Protein AF-A0A8R1HY34-F1 (afdb_monomer)

Mean predicted aligned error: 12.84 Å

Foldseek 3Di:
DDDDDDPVVVCPPPLNVLVVLLCVLVVVCVVCVVVVNPLVNLVVPVVSVVVNVVSVVSNVSVVCNVCVVDPVSVLVVVLCVVCVVVVVVLVVVLVVLLLVLLVVLLVVQVPPPPAQSVDSVSSSVVLNCQLCVVCPVPHDRPDPVSVVSSVVSNVVSVVSVVVSVVVSVVSSCVSVVVVVVVVVVVVVVVVVVVVVVD

Radius of gyration: 26.17 Å; Cα contacts (8 Å, |Δi|>4): 131; chains: 1; bounding box: 62×46×67 Å

pLDDT: mean 78.33, std 13.38, range [35.41, 96.25]

InterPro domains:
  IPR003968 Potassium channel, voltage dependent, Kv [PR01491] (62-70)
  IPR003968 Potassium channel, voltage dependent, Kv [PR01491] (86-100)
  IPR003968 Potassium channel, voltage dependent, Kv [PR01491] (157-168)
  IPR005821 Ion transport domain [PF00520] (7-175)
  IPR028325 Voltage-gated potassium channel [PTHR11537] (4-176)

Solvent-accessible surface area (backbone atoms only — not comparable to full-atom values): 11014 Å² total; per-residue (Å²): 139,85,88,79,80,57,77,64,62,56,54,69,32,72,78,41,45,51,50,53,57,36,48,45,51,58,56,53,53,51,49,36,53,73,72,69,47,49,75,74,74,43,48,81,43,73,66,47,46,52,52,54,52,51,43,58,57,45,51,60,52,41,59,61,58,53,42,75,76,34,70,63,48,49,51,50,54,50,52,46,60,74,40,41,68,59,55,49,52,49,50,53,53,51,52,52,48,23,56,52,51,10,46,56,40,27,74,65,42,56,84,48,85,92,49,79,42,80,40,53,75,56,21,33,57,42,30,48,34,39,32,68,68,66,57,88,71,86,62,74,69,83,49,72,70,28,44,54,52,48,53,50,40,39,56,51,18,53,58,62,53,49,57,55,54,53,52,51,50,53,51,48,50,52,55,52,49,51,52,51,54,53,48,50,54,52,50,51,54,48,50,53,54,58,59,74,76,108

Nearest PDB structures (foldseek):
  7w3y-assembly1_A  TM=8.711E-01  e=2.504E-11  Homo sapiens
  7w6s-assembly1_F  TM=8.734E-01  e=1.024E-10  Homo sapiens
  3lnm-assembly2_B  TM=8.364E-01  e=8.803E-11  Rattus norvegicus
  5wie-assembly1_B  TM=8.337E-01  e=1.024E-10  Rattus norvegicus
  5wie-assembly2_H  TM=8.714E-01  e=1.968E-10  Rattus norvegicus

Organism: Caenorhabditis japonica (NCBI:txid281687)

Sequence (198 aa):
MFLTLSRFQFLVGIMNIVDMIAIIPFYLELGLALFGIDVASLSDIKGALLVVRVLRVLRVVRILKLGRYSSGMRTFALTLKSSARQLGMMGMVLSTGVVFFSTLLYFVEKDEKDTPFTSIPAAFWWAIVTMTTVGYGDYVPVTVPGKLIASGAIISGVLVLALPITIIVDNFMKVSGKFETVWIFKNEALAEYVFCIK

Secondary structure (DSSP, 8-state):
----S-HHHHHTSHHHHHHHHHHHHHHHHHHHHHTT--TTGGGGSHHHHHHHHHHHHHGGGGGGGGGGT-HHHHHHHHHHHHTHHHHHHHHHHHHHHHHHHHHHHHHHHTTSTT-S--SHHHHHHHHHHHHTT---SSS---SHHHHHHHHHHHHHHHHHHHHHHHHHHHHHHHHHHHHHHHHHHHHHHHHHHHHHT-

Structure (mmCIF, N/CA/C/O backbone):
data_AF-A0A8R1HY34-F1
#
_entry.id   AF-A0A8R1HY34-F1
#
loop_
_atom_site.group_PDB
_atom_site.id
_atom_site.type_symbol
_atom_site.label_atom_id
_atom_site.label_alt_id
_atom_site.label_comp_id
_atom_site.label_asym_id
_atom_site.label_entity_id
_atom_site.label_seq_id
_atom_site.pdbx_PDB_ins_code
_atom_site.Cartn_x
_atom_site.Cartn_y
_atom_site.Cartn_z
_atom_site.occupancy
_atom_site.B_iso_or_equiv
_atom_site.auth_seq_id
_atom_site.auth_comp_id
_atom_site.auth_asym_id
_atom_site.auth_atom_id
_atom_site.pdbx_PDB_model_num
ATOM 1 N N . MET A 1 1 ? -22.911 -5.648 35.126 1.00 35.41 1 MET A N 1
ATOM 2 C CA . MET A 1 1 ? -23.757 -6.701 34.529 1.00 35.41 1 MET A CA 1
ATOM 3 C C . MET A 1 1 ? -22.852 -7.686 33.799 1.00 35.41 1 MET A C 1
ATOM 5 O O . MET A 1 1 ? -22.555 -7.519 32.625 1.00 35.41 1 MET A O 1
ATOM 9 N N . PHE A 1 2 ? -22.295 -8.622 34.569 1.00 46.28 2 PHE A N 1
ATOM 10 C CA . PHE A 1 2 ? -21.601 -9.809 34.070 1.00 46.28 2 PHE A CA 1
ATOM 11 C C . PHE A 1 2 ? -22.639 -10.790 33.507 1.00 46.28 2 PHE A C 1
ATOM 13 O O . PHE A 1 2 ? -23.773 -10.758 33.973 1.00 46.28 2 PHE A O 1
ATOM 20 N N . LEU A 1 3 ? -22.203 -11.667 32.592 1.00 61.59 3 LEU A N 1
ATOM 21 C CA . LEU A 1 3 ? -22.893 -12.812 31.960 1.00 61.59 3 LEU A CA 1
ATOM 22 C C . LEU A 1 3 ? -23.180 -12.602 30.466 1.00 61.59 3 LEU A C 1
ATOM 24 O O . LEU A 1 3 ? -24.268 -12.200 30.072 1.00 61.59 3 LEU A O 1
ATOM 28 N N . THR A 1 4 ? -22.215 -12.961 29.614 1.00 47.75 4 THR A N 1
ATOM 29 C CA . THR A 1 4 ? -22.514 -13.354 28.228 1.00 47.75 4 THR A CA 1
ATOM 30 C C . THR A 1 4 ? -21.896 -14.723 27.923 1.00 47.75 4 THR A C 1
ATOM 32 O O . THR A 1 4 ? -20.685 -14.911 27.929 1.00 47.75 4 THR A O 1
ATOM 35 N N . LEU A 1 5 ? -22.804 -15.695 27.810 1.00 50.41 5 LEU A N 1
ATOM 36 C CA . LEU A 1 5 ? -22.857 -16.857 26.914 1.00 50.41 5 LEU A CA 1
ATOM 37 C C . LEU A 1 5 ? -21.527 -17.397 26.333 1.00 50.41 5 LEU A C 1
ATOM 39 O O . LEU A 1 5 ? -20.910 -16.805 25.459 1.00 50.41 5 LEU A O 1
ATOM 43 N N . SER A 1 6 ? -21.193 -18.621 26.762 1.00 59.31 6 SER A N 1
ATOM 44 C CA . SER A 1 6 ? -20.160 -19.545 26.256 1.00 59.31 6 SER A CA 1
ATOM 45 C C . SER A 1 6 ? -18.689 -19.076 26.326 1.00 59.31 6 SER A C 1
ATOM 47 O O . SER A 1 6 ? -18.242 -18.140 25.667 1.00 59.31 6 SER A O 1
ATOM 49 N N . ARG A 1 7 ? -17.872 -19.801 27.108 1.00 56.88 7 ARG A N 1
ATOM 50 C CA . ARG A 1 7 ? -16.443 -19.489 27.335 1.00 56.88 7 ARG A CA 1
ATOM 51 C C . ARG A 1 7 ? -15.602 -19.463 26.049 1.00 56.88 7 ARG A C 1
ATOM 53 O O . ARG A 1 7 ? -14.604 -18.756 25.995 1.00 56.88 7 ARG A O 1
ATOM 60 N N . PHE A 1 8 ? -16.030 -20.176 25.007 1.00 59.38 8 PHE A N 1
ATOM 61 C CA . PHE A 1 8 ? -15.370 -20.188 23.701 1.00 59.38 8 PHE A CA 1
ATOM 62 C C . PHE A 1 8 ? -15.621 -18.916 22.877 1.00 59.38 8 PHE A C 1
ATOM 64 O O . PHE A 1 8 ? -14.680 -18.405 22.275 1.00 59.38 8 PHE A O 1
ATOM 71 N N . GLN A 1 9 ? -16.831 -18.343 22.889 1.00 59.47 9 GLN A N 1
ATOM 72 C CA . GLN A 1 9 ? -17.094 -17.076 22.182 1.00 59.47 9 GLN A CA 1
ATOM 73 C C . GLN A 1 9 ? -16.331 -15.900 22.799 1.00 59.47 9 GLN A C 1
ATOM 75 O O . GLN A 1 9 ? -15.902 -14.998 22.082 1.00 59.47 9 GLN A O 1
ATOM 80 N N . PHE A 1 10 ? -16.097 -15.939 24.112 1.00 61.38 10 PHE A N 1
ATOM 81 C CA . PHE A 1 10 ? -15.256 -14.960 24.796 1.00 61.38 10 PHE A CA 1
ATOM 82 C C . PHE A 1 10 ? -13.778 -15.062 24.376 1.00 61.38 10 PHE A C 1
ATOM 84 O O . PHE A 1 10 ? -13.137 -14.041 24.128 1.00 61.38 10 PHE A O 1
ATOM 91 N N . LEU A 1 11 ? -13.250 -16.285 24.224 1.00 56.00 11 LEU A N 1
ATOM 92 C CA . LEU A 1 11 ? -11.863 -16.513 23.797 1.00 56.00 11 LEU A CA 1
ATOM 93 C C . LEU A 1 11 ? -11.596 -16.062 22.353 1.00 56.00 11 LEU A C 1
ATOM 95 O O . LEU A 1 11 ? -10.521 -15.533 22.076 1.00 56.00 11 LEU A O 1
ATOM 99 N N . VAL A 1 12 ? -12.579 -16.219 21.460 1.00 60.34 12 VAL A N 1
ATOM 100 C CA . VAL A 1 12 ? -12.471 -15.891 20.023 1.00 60.34 12 VAL A CA 1
ATOM 101 C C . VAL A 1 12 ? -12.739 -14.403 19.728 1.00 60.34 12 VAL A C 1
ATOM 103 O O . VAL A 1 12 ? -12.585 -13.938 18.599 1.00 60.34 12 VAL A O 1
ATOM 106 N N . GLY A 1 13 ? -13.084 -13.599 20.738 1.00 71.31 13 GLY A N 1
ATOM 107 C CA . GLY A 1 13 ? -13.191 -12.152 20.567 1.00 71.31 13 GLY A CA 1
ATOM 108 C C . GLY A 1 13 ? -11.861 -11.549 20.098 1.00 71.31 13 GLY A C 1
ATOM 109 O O . GLY A 1 13 ? -10.832 -11.753 20.737 1.00 71.31 13 GLY A O 1
ATOM 110 N N . ILE A 1 14 ? -11.877 -10.746 19.025 1.00 68.00 14 ILE A N 1
ATOM 111 C CA . ILE A 1 14 ? -10.687 -10.071 18.454 1.00 68.00 14 ILE A CA 1
ATOM 112 C C . ILE A 1 14 ? -9.831 -9.389 19.537 1.00 68.00 14 ILE A C 1
ATOM 114 O O . ILE A 1 14 ? -8.609 -9.492 19.532 1.00 68.00 14 ILE A O 1
ATOM 118 N N . MET A 1 15 ? -10.470 -8.743 20.518 1.00 65.69 15 MET A N 1
ATOM 119 C CA . MET A 1 15 ? -9.780 -8.061 21.621 1.00 65.69 15 MET A CA 1
ATOM 120 C C . MET A 1 15 ? -9.130 -9.005 22.643 1.00 65.69 15 MET A C 1
ATOM 122 O O . MET A 1 15 ? -8.212 -8.583 23.349 1.00 65.69 15 MET A O 1
ATOM 126 N N . ASN A 1 16 ? -9.608 -10.246 22.741 1.00 74.00 16 ASN A N 1
ATOM 127 C CA . ASN A 1 16 ? -9.075 -11.275 23.627 1.00 74.00 16 ASN A CA 1
ATOM 128 C C . ASN A 1 16 ? -7.932 -12.051 22.950 1.00 74.00 16 ASN A C 1
ATOM 130 O O . ASN A 1 16 ? -6.913 -12.304 23.585 1.00 74.00 16 ASN A O 1
ATOM 134 N N . ILE A 1 17 ? -8.035 -12.308 21.638 1.00 76.94 17 ILE A N 1
ATOM 135 C CA . ILE A 1 17 ? -6.951 -12.884 20.821 1.00 76.94 17 ILE A CA 1
ATOM 136 C C . ILE A 1 17 ?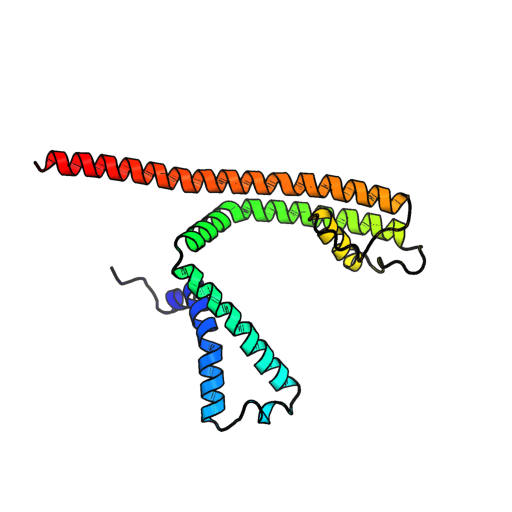 -5.699 -11.997 20.871 1.00 76.94 17 ILE A C 1
ATOM 138 O O . ILE A 1 17 ? -4.599 -12.494 21.107 1.00 76.94 17 ILE A O 1
ATOM 142 N N . VAL A 1 18 ? -5.859 -10.676 20.715 1.00 75.69 18 VAL A N 1
ATOM 143 C CA . VAL A 1 18 ? -4.742 -9.718 20.819 1.00 75.69 18 VAL A CA 1
ATOM 144 C C . VAL A 1 18 ? -4.085 -9.764 22.203 1.00 75.69 18 VAL A C 1
ATOM 146 O O . VAL A 1 18 ? -2.864 -9.664 22.300 1.00 75.69 18 VAL A O 1
ATOM 149 N N . ASP A 1 19 ? -4.862 -9.959 23.273 1.00 76.94 19 ASP A N 1
ATOM 150 C CA . ASP A 1 19 ? -4.319 -10.087 24.633 1.00 76.94 19 ASP A CA 1
ATOM 151 C C . ASP A 1 19 ? -3.536 -11.389 24.819 1.00 76.94 19 ASP A C 1
ATOM 153 O O . ASP A 1 19 ? -2.441 -11.377 25.377 1.00 76.94 19 ASP A O 1
ATOM 157 N N . MET A 1 20 ? -4.066 -12.501 24.299 1.00 76.19 20 MET A N 1
ATOM 158 C CA . MET A 1 20 ? -3.392 -13.798 24.333 1.00 76.19 20 MET A CA 1
ATOM 159 C C . MET A 1 20 ? -2.063 -13.752 23.571 1.00 76.19 20 MET A C 1
ATOM 161 O O . MET A 1 20 ? -1.029 -14.130 24.117 1.00 76.19 20 MET A O 1
ATOM 165 N N . ILE A 1 21 ? -2.047 -13.207 22.351 1.00 78.81 21 ILE A N 1
ATOM 166 C CA . ILE A 1 21 ? -0.815 -13.057 21.558 1.00 78.81 21 ILE A CA 1
ATOM 167 C C . ILE A 1 21 ? 0.179 -12.121 22.256 1.00 78.81 21 ILE A C 1
ATOM 169 O O . ILE A 1 21 ? 1.382 -12.375 22.244 1.00 78.81 21 ILE A O 1
ATOM 173 N N . ALA A 1 22 ? -0.304 -11.068 22.917 1.00 76.50 22 ALA A N 1
ATOM 174 C CA . ALA A 1 22 ? 0.541 -10.152 23.669 1.00 76.50 22 ALA A CA 1
ATOM 175 C C . ALA A 1 22 ? 1.268 -10.848 24.835 1.00 76.50 22 ALA A C 1
ATOM 177 O O . ALA A 1 22 ? 2.445 -10.564 25.069 1.00 76.50 22 ALA A O 1
ATOM 178 N N . ILE A 1 23 ? 0.627 -11.765 25.561 1.00 79.38 23 ILE A N 1
ATOM 179 C CA . ILE A 1 23 ? 1.260 -12.442 26.706 1.00 79.38 23 ILE A CA 1
ATOM 180 C C . ILE A 1 23 ? 2.157 -13.621 26.302 1.00 79.38 23 ILE A C 1
ATOM 182 O O . ILE A 1 23 ? 3.138 -13.881 27.000 1.00 79.38 23 ILE A O 1
ATOM 186 N N . ILE A 1 24 ? 1.892 -14.270 25.159 1.00 81.50 24 ILE A N 1
ATOM 187 C CA . ILE A 1 24 ? 2.623 -15.459 24.680 1.00 81.50 24 ILE A CA 1
ATOM 188 C C . ILE A 1 24 ? 4.154 -15.295 24.739 1.00 81.50 24 ILE A C 1
ATOM 190 O O . ILE A 1 24 ? 4.782 -16.138 25.373 1.00 81.50 24 ILE A O 1
ATOM 194 N N . PRO A 1 25 ? 4.782 -14.222 24.207 1.00 79.25 25 PRO A N 1
ATOM 195 C CA . PRO A 1 25 ? 6.240 -14.087 24.227 1.00 79.25 25 PRO A CA 1
ATOM 196 C C . PRO A 1 25 ? 6.853 -14.115 25.632 1.00 79.25 25 PRO A C 1
ATOM 198 O O . PRO A 1 25 ? 7.952 -14.622 25.806 1.00 79.25 25 PRO A O 1
ATOM 201 N N . PHE A 1 26 ? 6.143 -13.595 26.642 1.00 79.12 26 PHE A N 1
ATOM 202 C CA . PHE A 1 26 ? 6.635 -13.574 28.024 1.00 79.12 26 PHE A CA 1
ATOM 203 C C . PHE A 1 26 ? 6.617 -14.973 28.646 1.00 79.12 26 PHE A C 1
ATOM 205 O O . PHE A 1 26 ? 7.606 -15.396 29.234 1.00 79.12 26 PHE A O 1
ATOM 212 N N . TYR A 1 27 ? 5.516 -15.708 28.478 1.00 81.69 27 TYR A N 1
ATOM 213 C CA . TYR A 1 27 ? 5.399 -17.068 29.007 1.00 81.69 27 TYR A CA 1
ATOM 214 C C . TYR A 1 27 ? 6.311 -18.060 28.281 1.00 81.69 27 TYR A C 1
ATOM 216 O O . TYR A 1 27 ? 6.829 -18.977 28.910 1.00 81.69 27 TYR A O 1
ATOM 224 N N . LEU A 1 28 ? 6.532 -17.869 26.978 1.00 78.31 28 LEU A N 1
ATOM 225 C CA . LEU A 1 28 ? 7.408 -18.725 26.178 1.00 78.31 28 LEU A CA 1
ATOM 226 C C . LEU A 1 28 ? 8.881 -18.547 26.581 1.00 78.31 28 LEU A C 1
ATOM 228 O O . LEU A 1 28 ? 9.581 -19.535 26.769 1.00 78.31 28 LEU A O 1
ATOM 232 N N . GLU A 1 29 ? 9.331 -17.307 26.797 1.00 75.94 29 GLU A N 1
ATOM 233 C CA . GLU A 1 29 ? 10.678 -17.022 27.316 1.00 75.94 29 GLU A CA 1
ATOM 234 C C . GLU A 1 29 ? 10.870 -17.528 28.750 1.00 75.94 29 GLU A C 1
ATOM 236 O O . GLU A 1 29 ? 11.901 -18.125 29.051 1.00 75.94 29 GLU A O 1
ATOM 241 N N . LEU A 1 30 ? 9.867 -17.349 29.616 1.00 78.81 30 LEU A N 1
ATOM 242 C CA . LEU A 1 30 ? 9.900 -17.861 30.987 1.00 78.81 30 LEU A CA 1
ATOM 243 C C . LEU A 1 30 ? 9.943 -19.397 31.021 1.00 78.81 30 LEU A C 1
ATOM 245 O O . LEU A 1 30 ? 10.690 -19.971 31.807 1.00 78.81 30 LEU A O 1
ATOM 249 N N . GLY A 1 31 ? 9.171 -20.065 30.158 1.00 80.12 31 GLY A N 1
ATOM 250 C CA . GLY A 1 31 ? 9.177 -21.522 30.030 1.00 80.12 31 GLY A CA 1
ATOM 251 C C . GLY A 1 31 ? 10.536 -22.053 29.580 1.00 80.12 31 GLY A C 1
ATOM 252 O O . GLY A 1 31 ? 11.079 -22.945 30.222 1.00 80.12 31 GLY A O 1
ATOM 253 N N . LEU A 1 32 ? 11.121 -21.470 28.530 1.00 75.12 32 LEU A N 1
ATOM 254 C CA . LEU A 1 32 ? 12.455 -21.850 28.045 1.00 75.12 32 LEU A CA 1
ATOM 255 C C . LEU A 1 32 ? 13.535 -21.665 29.124 1.00 75.12 32 LEU A C 1
ATOM 257 O O . LEU A 1 32 ? 14.357 -22.561 29.315 1.00 75.12 32 LEU A O 1
ATOM 261 N N . ALA A 1 33 ? 13.469 -20.565 29.883 1.00 71.12 33 ALA A N 1
ATOM 262 C CA . ALA A 1 33 ? 14.369 -20.312 31.007 1.00 71.12 33 ALA A CA 1
ATOM 263 C C . ALA A 1 33 ? 14.215 -21.350 32.139 1.00 71.12 33 ALA A C 1
ATOM 265 O O . ALA A 1 33 ? 15.212 -21.807 32.690 1.00 71.12 33 ALA A O 1
ATOM 266 N N . LEU A 1 34 ? 12.984 -21.769 32.463 1.00 77.00 34 LEU A N 1
ATOM 267 C CA . LEU A 1 34 ? 12.715 -22.792 33.487 1.00 77.00 34 LEU A CA 1
ATOM 268 C C . LEU A 1 34 ? 13.193 -24.194 33.085 1.00 77.00 34 LEU A C 1
ATOM 270 O O . LEU A 1 34 ? 13.596 -24.966 33.951 1.00 77.00 34 LEU A O 1
ATOM 274 N N . PHE A 1 35 ? 13.183 -24.521 31.791 1.00 75.06 35 PHE A N 1
ATOM 275 C CA . PHE A 1 35 ? 13.745 -25.774 31.272 1.00 75.06 35 PHE A CA 1
ATOM 276 C C . PHE A 1 35 ? 15.281 -25.746 31.148 1.00 75.06 35 PHE A C 1
ATOM 278 O O . PHE A 1 35 ? 15.863 -26.708 3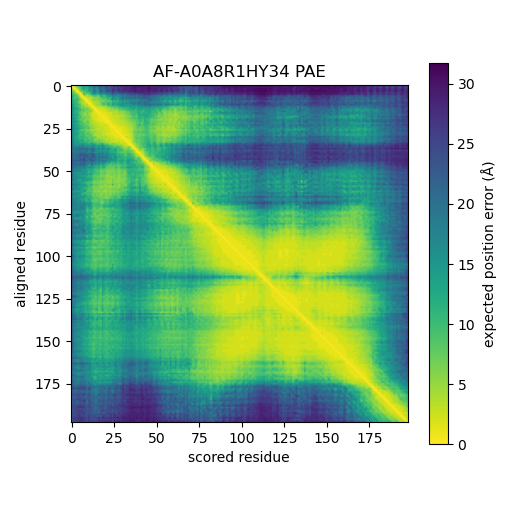0.652 1.00 75.06 35 PHE A O 1
ATOM 285 N N . GLY A 1 36 ? 15.945 -24.671 31.598 1.00 64.19 36 GLY A N 1
ATOM 286 C CA . GLY A 1 36 ? 17.404 -24.530 31.545 1.00 64.19 36 GLY A CA 1
ATOM 287 C C . GLY A 1 36 ? 17.952 -24.392 30.123 1.00 64.19 36 GLY A C 1
ATOM 288 O O . GLY A 1 36 ? 19.144 -24.582 29.897 1.00 64.19 36 GLY A O 1
ATOM 289 N N . ILE A 1 37 ? 17.082 -24.090 29.156 1.00 64.56 37 ILE A N 1
ATOM 290 C CA . ILE A 1 37 ? 17.463 -23.876 27.767 1.00 64.56 37 ILE A CA 1
ATOM 291 C C . ILE A 1 37 ? 17.679 -22.379 27.597 1.00 64.56 37 ILE A C 1
ATOM 293 O O . ILE A 1 37 ? 16.745 -21.621 27.317 1.00 64.56 37 ILE A O 1
ATOM 297 N N . ASP A 1 38 ? 18.925 -21.944 27.765 1.00 59.84 38 ASP A N 1
ATOM 298 C CA . ASP A 1 38 ? 19.288 -20.575 27.441 1.00 59.84 38 ASP A CA 1
ATOM 299 C C . ASP A 1 38 ? 18.989 -20.312 25.961 1.00 59.84 38 ASP A C 1
ATOM 301 O O . ASP A 1 38 ? 19.441 -21.018 25.056 1.00 59.84 38 ASP A O 1
ATOM 305 N N . VAL A 1 39 ? 18.240 -19.242 25.691 1.00 58.62 39 VAL A N 1
ATOM 306 C CA . VAL A 1 39 ? 17.977 -18.748 24.327 1.00 58.62 39 VAL A CA 1
ATOM 307 C C . VAL A 1 39 ? 19.270 -18.455 23.554 1.00 58.62 39 VAL A C 1
ATOM 309 O O . VAL A 1 39 ? 19.257 -18.421 22.324 1.00 58.62 39 VAL A O 1
ATOM 312 N N . ALA A 1 40 ? 20.386 -18.274 24.269 1.00 56.53 40 ALA A N 1
ATOM 313 C CA . ALA A 1 40 ? 21.729 -18.181 23.714 1.00 56.53 40 ALA A CA 1
ATOM 314 C C . ALA A 1 40 ? 22.258 -19.538 23.206 1.00 56.53 40 ALA A C 1
ATOM 316 O O . ALA A 1 40 ? 22.853 -19.582 22.135 1.00 56.53 40 ALA A O 1
ATOM 317 N N . SER A 1 41 ? 21.980 -20.649 23.892 1.00 55.47 41 SER A N 1
ATOM 318 C CA . SER A 1 41 ? 22.405 -22.005 23.498 1.00 55.47 41 SER A CA 1
ATOM 319 C C . SER A 1 41 ? 21.562 -22.596 22.362 1.00 55.47 41 SER A C 1
ATOM 321 O O . SER A 1 41 ? 22.031 -23.441 21.609 1.00 55.47 41 SER A O 1
ATOM 323 N N . LEU A 1 42 ? 20.328 -22.117 22.181 1.00 55.12 42 LEU A N 1
ATOM 324 C CA . LEU A 1 42 ? 19.493 -22.446 21.019 1.00 55.12 42 LEU A CA 1
ATOM 325 C C . LEU A 1 42 ? 19.940 -21.732 19.730 1.00 55.12 42 LEU A C 1
ATOM 327 O O . LEU A 1 42 ? 19.490 -22.095 18.646 1.00 55.12 42 LEU A O 1
ATOM 331 N N . SER A 1 43 ? 20.808 -20.719 19.818 1.00 56.62 43 SER A N 1
ATOM 332 C CA . SER A 1 43 ? 21.210 -19.912 18.659 1.00 56.62 43 SER A CA 1
ATOM 333 C C . SER A 1 43 ? 22.065 -20.658 17.621 1.00 56.62 43 SER A C 1
ATOM 335 O O . SER A 1 43 ? 22.166 -20.193 16.486 1.00 56.62 43 SER A O 1
ATOM 337 N N . ASP A 1 44 ? 22.586 -21.841 17.966 1.00 60.25 44 ASP A N 1
ATOM 338 C CA . ASP A 1 44 ? 23.386 -22.689 17.069 1.00 60.25 44 ASP A CA 1
ATOM 339 C C . ASP A 1 44 ? 22.561 -23.373 15.966 1.00 60.25 44 ASP A C 1
ATOM 341 O O . ASP A 1 44 ? 23.079 -23.705 14.898 1.00 60.25 44 ASP A O 1
ATOM 345 N N . ILE A 1 45 ? 21.247 -23.531 16.156 1.00 61.50 45 ILE A N 1
ATOM 346 C CA . ILE A 1 45 ? 20.358 -24.039 15.108 1.00 61.50 45 ILE A CA 1
ATOM 347 C C . ILE A 1 45 ? 19.715 -22.830 14.428 1.00 61.50 45 ILE A C 1
ATOM 349 O O . ILE A 1 45 ? 18.887 -22.143 15.025 1.00 61.50 45 ILE A O 1
ATOM 353 N N . LYS A 1 46 ? 20.041 -22.584 13.149 1.00 61.03 46 LYS A N 1
ATOM 354 C CA . LYS A 1 46 ? 19.488 -21.481 12.323 1.00 61.03 46 LYS A CA 1
ATOM 355 C C . LYS A 1 46 ? 17.967 -21.261 12.485 1.00 61.03 46 LYS A C 1
ATOM 357 O O . LYS A 1 46 ? 17.498 -20.131 12.370 1.00 61.03 46 LYS A O 1
ATOM 362 N N . GLY A 1 47 ? 17.198 -22.316 12.772 1.00 65.00 47 GLY A N 1
ATOM 363 C CA . GLY A 1 47 ? 15.756 -22.246 13.038 1.00 65.00 47 GLY A CA 1
ATOM 364 C C . GLY A 1 47 ? 15.371 -21.566 14.360 1.00 65.00 47 GLY A C 1
ATOM 365 O O . GLY A 1 47 ? 14.403 -20.809 14.395 1.00 65.00 47 GLY A O 1
ATOM 366 N N . ALA A 1 48 ? 16.132 -21.755 15.435 1.00 67.81 48 ALA A N 1
ATOM 367 C CA . ALA A 1 48 ? 15.837 -21.145 16.730 1.00 67.81 48 ALA A CA 1
ATOM 368 C C . ALA A 1 48 ? 16.130 -19.634 16.753 1.00 67.81 48 ALA A C 1
ATOM 370 O O . ALA A 1 48 ? 15.374 -18.877 17.365 1.00 67.81 48 ALA A O 1
ATOM 371 N N . LEU A 1 49 ? 17.131 -19.162 15.998 1.00 69.81 49 LEU A N 1
ATOM 372 C CA . LEU A 1 49 ? 17.343 -17.725 15.775 1.00 69.81 49 LEU A CA 1
ATOM 373 C C . LEU A 1 49 ? 16.141 -17.055 15.090 1.00 69.81 49 LEU A C 1
ATOM 375 O O . LEU A 1 49 ? 15.755 -15.948 15.475 1.00 69.81 49 LEU A O 1
ATOM 379 N N . LEU A 1 50 ? 15.520 -17.718 14.105 1.00 71.81 50 LEU A N 1
ATOM 380 C CA . LEU A 1 50 ? 14.306 -17.213 13.455 1.00 71.81 50 LEU A CA 1
ATOM 381 C C . LEU A 1 50 ? 13.133 -17.156 14.436 1.00 71.81 50 LEU A C 1
ATOM 383 O O . LEU A 1 50 ? 12.457 -16.131 14.505 1.00 71.81 50 LEU A O 1
ATOM 387 N N . VAL A 1 51 ? 12.930 -18.205 15.238 1.00 74.25 51 VAL A N 1
ATOM 388 C CA . VAL A 1 51 ? 11.849 -18.253 16.236 1.00 74.25 51 VAL A CA 1
ATOM 389 C C . VAL A 1 51 ? 12.015 -17.148 17.283 1.00 74.25 51 VAL A C 1
ATOM 391 O O . VAL A 1 51 ? 11.072 -16.396 17.519 1.00 74.25 51 VAL A O 1
ATOM 394 N N . VAL A 1 52 ? 13.212 -16.957 17.847 1.00 74.75 52 VAL A N 1
ATOM 395 C CA . VAL A 1 52 ? 13.477 -15.875 18.815 1.00 74.75 52 VAL A CA 1
ATOM 396 C C . VAL A 1 52 ? 13.280 -14.493 18.180 1.00 74.75 52 VAL A C 1
ATOM 398 O O . VAL A 1 52 ? 12.709 -13.596 18.807 1.00 74.75 52 VAL A O 1
ATOM 401 N N . ARG A 1 53 ? 13.694 -14.298 16.921 1.00 75.19 53 ARG A N 1
ATOM 402 C CA . ARG A 1 53 ? 13.507 -13.026 16.203 1.00 75.19 53 ARG A CA 1
ATOM 403 C C . ARG A 1 53 ? 12.029 -12.726 15.953 1.00 75.19 53 ARG A C 1
ATOM 405 O O . ARG A 1 53 ? 11.596 -11.598 16.187 1.00 75.19 53 ARG A O 1
ATOM 412 N N . VAL A 1 54 ? 11.252 -13.728 15.549 1.00 79.62 54 VAL A N 1
ATOM 413 C CA . VAL A 1 54 ? 9.797 -13.613 15.375 1.00 79.62 54 VAL A CA 1
ATOM 414 C C . VAL A 1 54 ? 9.112 -13.333 16.716 1.00 79.62 54 VAL A C 1
ATOM 416 O O . VAL A 1 54 ? 8.303 -12.410 16.795 1.00 79.62 54 VAL A O 1
ATOM 419 N N . LEU A 1 55 ? 9.485 -14.030 17.796 1.00 75.81 55 LEU A N 1
ATOM 420 C CA . LEU A 1 55 ? 8.953 -13.785 19.146 1.00 75.81 55 LEU A CA 1
ATOM 421 C C . LEU A 1 55 ? 9.239 -12.359 19.640 1.00 75.81 55 LEU A C 1
ATOM 423 O O . LEU A 1 55 ? 8.372 -11.743 20.264 1.00 75.81 55 LEU A O 1
ATOM 427 N N . ARG A 1 56 ? 10.408 -11.789 19.310 1.00 74.38 56 ARG A N 1
ATOM 428 C CA . ARG A 1 56 ? 10.721 -10.378 19.598 1.00 74.38 56 ARG A CA 1
ATOM 429 C C . ARG A 1 56 ? 9.822 -9.414 18.823 1.00 74.38 56 ARG A C 1
ATOM 431 O O . ARG A 1 56 ? 9.317 -8.469 19.423 1.00 74.38 56 ARG A O 1
ATOM 438 N N . VAL A 1 57 ? 9.579 -9.654 17.533 1.00 81.38 57 VAL A N 1
ATOM 439 C CA . VAL A 1 57 ? 8.668 -8.828 16.713 1.00 81.38 57 VAL A CA 1
ATOM 440 C C . VAL A 1 57 ? 7.226 -8.926 17.222 1.00 81.38 57 VAL A C 1
ATOM 442 O O . VAL A 1 57 ? 6.534 -7.912 17.298 1.00 81.38 57 VAL A O 1
ATOM 445 N N . LEU A 1 58 ? 6.791 -10.103 17.684 1.00 77.56 58 LEU A N 1
ATOM 446 C CA . LEU A 1 58 ? 5.466 -10.297 18.288 1.00 77.56 58 LEU A CA 1
ATOM 447 C C . LEU A 1 58 ? 5.240 -9.441 19.544 1.00 77.56 58 LEU A C 1
ATOM 449 O O . LEU A 1 58 ? 4.095 -9.139 19.876 1.00 77.56 58 LEU A O 1
ATOM 453 N N . ARG A 1 59 ? 6.292 -8.960 20.218 1.00 76.56 59 ARG A N 1
ATOM 454 C CA . ARG A 1 59 ? 6.132 -7.997 21.320 1.00 76.56 59 ARG A CA 1
ATOM 455 C C . ARG A 1 59 ? 5.564 -6.654 20.849 1.00 76.56 59 ARG A C 1
ATOM 457 O O . ARG A 1 59 ? 4.887 -6.005 21.641 1.00 76.56 59 ARG A O 1
ATOM 464 N N . VAL A 1 60 ? 5.760 -6.259 19.585 1.00 81.12 60 VAL A N 1
ATOM 465 C CA . VAL A 1 60 ? 5.149 -5.042 19.010 1.00 81.12 60 VAL A CA 1
ATOM 466 C C . VAL A 1 60 ? 3.624 -5.146 19.028 1.00 81.12 60 VAL A C 1
ATOM 468 O O . VAL A 1 60 ? 2.957 -4.154 19.289 1.00 81.12 60 VAL A O 1
ATOM 471 N N . VAL A 1 61 ? 3.052 -6.349 18.896 1.00 74.88 61 VAL A N 1
ATOM 472 C CA . VAL A 1 61 ? 1.597 -6.589 18.997 1.00 74.88 61 VAL A CA 1
ATOM 473 C C . VAL A 1 61 ? 1.036 -6.139 20.352 1.00 74.88 61 VAL A C 1
ATOM 475 O O . VAL A 1 61 ? -0.121 -5.728 20.433 1.00 74.88 61 VAL A O 1
ATOM 478 N N . ARG A 1 62 ? 1.857 -6.111 21.415 1.00 73.19 62 ARG A N 1
ATOM 479 C CA . ARG A 1 62 ? 1.456 -5.575 22.728 1.00 73.19 62 ARG A CA 1
ATOM 480 C C . ARG A 1 62 ? 1.040 -4.105 22.658 1.00 73.19 62 ARG A C 1
ATOM 482 O O . ARG A 1 62 ? 0.200 -3.702 23.457 1.00 73.19 62 ARG A O 1
ATOM 489 N N . ILE A 1 63 ? 1.553 -3.318 21.704 1.00 78.75 63 ILE A N 1
ATOM 490 C CA . ILE A 1 63 ? 1.156 -1.912 21.518 1.00 78.75 63 ILE A CA 1
ATOM 491 C C . ILE A 1 63 ? -0.333 -1.785 21.174 1.00 78.75 63 ILE A C 1
ATOM 493 O O . ILE A 1 63 ? -0.990 -0.837 21.595 1.00 78.75 63 ILE A O 1
ATOM 497 N N . LEU A 1 64 ? -0.911 -2.791 20.508 1.00 71.38 64 LEU A N 1
ATOM 498 C CA . LEU A 1 64 ? -2.336 -2.827 20.171 1.00 71.38 64 LEU A CA 1
ATOM 499 C C . LEU A 1 64 ? -3.223 -2.942 21.421 1.00 71.38 64 LEU A C 1
ATOM 501 O O . LEU A 1 64 ? -4.399 -2.579 21.379 1.00 71.38 64 LEU A O 1
ATOM 505 N N . LYS A 1 65 ? -2.660 -3.360 22.567 1.00 68.50 65 LYS A N 1
ATOM 506 C CA . LYS A 1 65 ? -3.345 -3.365 23.869 1.00 68.50 65 LYS A CA 1
ATOM 507 C C . LYS A 1 65 ? -3.683 -1.943 24.342 1.00 68.50 65 LYS A C 1
ATOM 509 O O . LYS A 1 65 ? -4.712 -1.772 24.995 1.00 68.50 65 LYS A O 1
ATOM 514 N N . LEU A 1 66 ? -2.899 -0.925 23.951 1.00 65.88 66 LEU A N 1
ATOM 515 C CA . LEU A 1 66 ? -3.193 0.498 24.210 1.00 65.88 66 LEU A CA 1
ATOM 516 C C . LEU A 1 66 ? -4.478 0.954 23.510 1.00 65.88 66 LEU A C 1
ATOM 518 O O . LEU A 1 66 ? -5.209 1.795 24.033 1.00 65.88 66 LEU A O 1
ATOM 522 N N . GLY A 1 67 ? -4.811 0.334 22.373 1.00 67.12 67 GLY A N 1
ATOM 523 C CA . GLY A 1 67 ? -6.056 0.583 21.652 1.00 67.12 67 GLY A CA 1
ATOM 524 C C . GLY A 1 67 ? -7.318 0.241 22.452 1.00 67.12 67 GLY A C 1
ATOM 525 O O . GLY A 1 67 ? -8.390 0.741 22.129 1.00 67.12 67 GLY A O 1
ATOM 526 N N . ARG A 1 68 ? -7.208 -0.566 23.520 1.00 65.31 68 ARG A N 1
ATOM 527 C CA . ARG A 1 68 ? -8.329 -0.872 24.428 1.00 65.31 68 ARG A CA 1
ATOM 528 C C . ARG A 1 68 ? -8.568 0.215 25.477 1.00 65.31 68 ARG A C 1
ATOM 530 O O . ARG A 1 68 ? -9.687 0.334 25.963 1.00 65.31 68 ARG A O 1
ATOM 537 N N . TYR A 1 69 ? -7.535 0.988 25.813 1.00 66.06 69 TYR A N 1
ATOM 538 C CA . TYR A 1 69 ? -7.606 2.070 26.800 1.00 66.06 69 TYR A CA 1
ATOM 539 C C . TYR A 1 69 ? -7.911 3.427 26.158 1.00 66.06 69 TYR A C 1
ATOM 541 O O . TYR A 1 69 ? -8.434 4.316 26.822 1.00 66.06 69 TYR A O 1
ATOM 549 N N . SER A 1 70 ? -7.639 3.580 24.860 1.00 71.50 70 SER A N 1
ATOM 550 C CA . SER A 1 70 ? -8.006 4.775 24.104 1.00 71.50 70 SER A CA 1
ATOM 551 C C . SER A 1 70 ? -9.406 4.633 23.505 1.00 71.50 70 SER A C 1
ATOM 553 O O . SER A 1 70 ? -9.627 3.839 22.586 1.00 71.50 70 SER A O 1
ATOM 555 N N . SER A 1 71 ? -10.354 5.447 23.984 1.00 67.88 71 SER A N 1
ATOM 556 C CA . SER A 1 71 ? -11.678 5.583 23.356 1.00 67.88 71 SER A CA 1
ATOM 557 C C . SER A 1 71 ? -11.561 5.951 21.869 1.00 67.88 71 SER A C 1
ATOM 559 O O . SER A 1 71 ? -12.332 5.448 21.053 1.00 67.88 71 SER A O 1
ATOM 561 N N . GLY A 1 72 ? -10.537 6.732 21.501 1.00 69.12 72 GLY A N 1
ATOM 562 C CA . GLY A 1 72 ? -10.261 7.152 20.128 1.00 69.12 72 GLY A CA 1
ATOM 563 C C . GLY A 1 72 ? -9.974 5.992 19.174 1.00 69.12 72 GLY A C 1
ATOM 564 O O . GLY A 1 72 ? -10.516 5.963 18.071 1.00 69.12 72 GLY A O 1
ATOM 565 N N . MET A 1 73 ? -9.204 4.984 19.600 1.00 73.56 73 MET A N 1
ATOM 566 C CA . MET A 1 73 ? -8.895 3.819 18.754 1.00 73.56 73 MET A CA 1
ATOM 567 C C . MET A 1 73 ? -10.133 2.949 18.502 1.00 73.56 73 MET A C 1
ATOM 569 O O . MET A 1 73 ? -10.304 2.390 17.418 1.00 73.56 73 MET A O 1
ATOM 573 N N . ARG A 1 74 ? -11.034 2.860 19.490 1.00 72.31 74 ARG A N 1
ATOM 574 C CA . ARG A 1 74 ? -12.304 2.138 19.350 1.00 72.31 74 ARG A CA 1
ATOM 575 C C . ARG A 1 74 ? -13.252 2.859 18.395 1.00 72.31 74 ARG A C 1
ATOM 577 O O . ARG A 1 74 ? -13.860 2.201 17.553 1.00 72.31 74 ARG A O 1
ATOM 584 N N . THR A 1 75 ? -13.342 4.185 18.484 1.00 71.94 75 THR A N 1
ATOM 585 C CA . THR A 1 75 ? -14.104 5.004 17.530 1.00 71.94 75 THR A CA 1
ATOM 586 C C . THR A 1 75 ? -13.532 4.866 16.122 1.00 71.94 75 THR A C 1
ATOM 588 O O . THR A 1 75 ? -14.280 4.578 15.195 1.00 71.94 75 THR A O 1
ATOM 591 N N . PHE A 1 76 ? -12.210 4.947 15.962 1.00 74.56 76 PHE A N 1
ATOM 592 C CA . PHE A 1 76 ? -11.540 4.744 14.677 1.00 74.56 76 PHE A CA 1
ATOM 593 C C . PHE A 1 76 ? -11.821 3.357 14.077 1.00 74.56 76 PHE A C 1
ATOM 595 O O . PHE A 1 76 ? -12.213 3.255 12.918 1.00 74.56 76 PHE A O 1
ATOM 602 N N . ALA A 1 77 ? -11.705 2.288 14.870 1.00 76.81 77 ALA A N 1
ATOM 603 C CA . ALA A 1 77 ? -11.993 0.929 14.414 1.00 76.81 77 ALA A CA 1
ATOM 604 C C . ALA A 1 77 ? -13.469 0.737 14.015 1.00 76.81 77 ALA A C 1
ATOM 606 O O . ALA A 1 77 ? -13.763 0.044 13.040 1.00 76.81 77 ALA A O 1
ATOM 607 N N . LEU A 1 78 ? -14.406 1.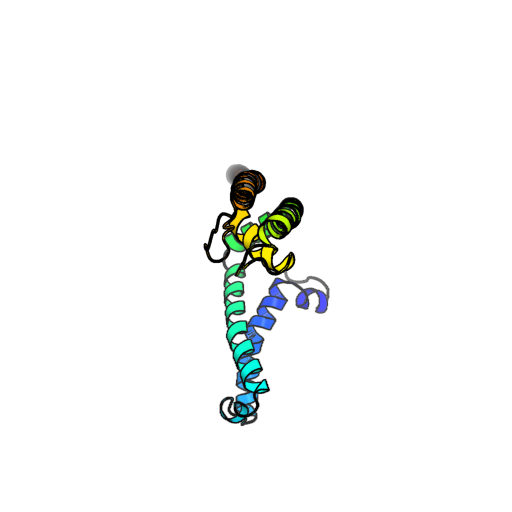355 14.742 1.00 74.75 78 LEU A N 1
ATOM 608 C CA . LEU A 1 78 ? -15.828 1.337 14.388 1.00 74.75 78 LEU A CA 1
ATOM 609 C C . LEU A 1 78 ? -16.100 2.113 13.095 1.00 74.75 78 LEU A C 1
ATOM 611 O O . LEU A 1 78 ? -16.848 1.617 12.253 1.00 74.75 78 LEU A O 1
ATOM 615 N N . THR A 1 79 ? -15.454 3.263 12.906 1.00 76.12 79 THR A N 1
ATOM 616 C CA . THR A 1 79 ? -15.530 4.061 11.673 1.00 76.12 79 THR A CA 1
ATOM 617 C C . THR A 1 79 ? -14.917 3.326 10.479 1.00 76.12 79 THR A C 1
ATOM 619 O O . THR A 1 79 ? -15.483 3.340 9.386 1.00 76.12 79 THR A O 1
ATOM 622 N N . LEU A 1 80 ? -13.803 2.614 10.670 1.00 76.25 80 LEU A N 1
ATOM 623 C CA . LEU A 1 80 ? -13.236 1.738 9.642 1.00 76.25 80 LEU A CA 1
ATOM 624 C C . LEU A 1 80 ? -14.186 0.593 9.301 1.00 76.25 80 LEU A C 1
ATOM 626 O O . LEU A 1 80 ? -14.379 0.296 8.127 1.00 76.25 80 LEU A O 1
ATOM 630 N N . LYS A 1 81 ? -14.811 -0.038 10.303 1.00 79.69 81 LYS A N 1
ATOM 631 C CA . LYS A 1 81 ? -15.767 -1.127 10.074 1.00 79.69 81 LYS A CA 1
ATOM 632 C C . LYS A 1 81 ? -17.021 -0.641 9.344 1.00 79.69 81 LYS A C 1
ATOM 634 O O . LYS A 1 81 ? -17.492 -1.336 8.447 1.00 79.69 81 LYS A O 1
ATOM 639 N N . SER A 1 82 ? -17.552 0.532 9.692 1.00 78.25 82 SER A N 1
ATOM 640 C CA . SER A 1 82 ? -18.697 1.121 8.983 1.00 78.25 82 SER A CA 1
ATOM 641 C C . SER A 1 82 ? -18.335 1.536 7.554 1.00 78.25 82 SER A C 1
ATOM 643 O O . SER A 1 82 ? -19.157 1.390 6.653 1.00 78.25 82 SER A O 1
ATOM 645 N N . SER A 1 83 ? -17.089 1.961 7.330 1.00 78.62 83 SER A N 1
ATOM 646 C CA . SER A 1 83 ? -16.571 2.373 6.017 1.00 78.62 83 SER A CA 1
ATOM 647 C C . SER A 1 83 ? -15.889 1.234 5.244 1.00 78.62 83 SER A C 1
ATOM 649 O O . SER A 1 83 ? -15.392 1.454 4.142 1.00 78.62 83 SER A O 1
ATOM 651 N N . ALA A 1 84 ? -15.868 0.002 5.769 1.00 80.62 84 ALA A N 1
ATOM 652 C CA . ALA A 1 84 ? -15.081 -1.105 5.215 1.00 80.62 84 ALA A CA 1
ATOM 653 C C . ALA A 1 84 ? -15.487 -1.451 3.780 1.00 80.62 84 ALA A C 1
ATOM 655 O O . ALA A 1 84 ? -14.637 -1.740 2.941 1.00 80.62 84 ALA A O 1
ATOM 656 N N . ARG A 1 85 ? -16.788 -1.365 3.473 1.00 80.69 85 ARG A N 1
ATOM 657 C CA . ARG A 1 85 ? -17.292 -1.563 2.110 1.00 80.69 85 ARG A CA 1
ATOM 658 C C . ARG A 1 85 ? -16.730 -0.517 1.147 1.00 80.69 85 ARG A C 1
ATOM 660 O O . ARG A 1 85 ? -16.365 -0.858 0.033 1.00 80.69 85 ARG A O 1
ATOM 667 N N . GLN A 1 86 ? -16.636 0.737 1.581 1.00 79.75 86 GLN A N 1
ATOM 668 C CA . GLN A 1 86 ? -16.137 1.846 0.766 1.00 79.75 86 GLN A CA 1
ATOM 669 C C . GLN A 1 86 ? -14.618 1.773 0.585 1.00 79.75 86 GLN A C 1
ATOM 671 O O . GLN A 1 86 ? -14.136 1.921 -0.534 1.00 79.75 86 GLN A O 1
ATOM 676 N N . LEU A 1 87 ? -13.881 1.426 1.644 1.00 82.81 87 LEU A N 1
ATOM 677 C CA . LEU A 1 87 ? -12.449 1.117 1.566 1.00 82.81 87 LEU A CA 1
ATOM 678 C C . LEU A 1 87 ? -12.168 -0.074 0.637 1.00 82.81 87 LEU A C 1
ATOM 680 O O . LEU A 1 87 ? -11.223 -0.040 -0.147 1.00 82.81 87 LEU A O 1
ATOM 684 N N . GLY A 1 88 ? -13.010 -1.110 0.676 1.00 85.81 88 GLY A N 1
ATOM 685 C CA . GLY A 1 88 ? -12.911 -2.254 -0.230 1.00 85.81 88 GLY A CA 1
ATOM 686 C C . GLY A 1 88 ? -13.119 -1.864 -1.695 1.00 85.81 88 GLY A C 1
ATOM 687 O O . GLY A 1 88 ? -12.338 -2.272 -2.551 1.00 85.81 88 GLY A O 1
ATOM 688 N N . MET A 1 89 ? -14.120 -1.026 -1.988 1.00 84.75 89 MET A N 1
ATOM 689 C CA . MET A 1 89 ? -14.343 -0.507 -3.346 1.00 84.75 89 MET A CA 1
ATOM 690 C C . MET A 1 89 ? -13.147 0.316 -3.847 1.00 84.75 89 MET A C 1
ATOM 692 O O . MET A 1 89 ? -12.713 0.125 -4.979 1.00 84.75 89 MET A O 1
ATOM 696 N N . MET A 1 90 ? -12.563 1.165 -2.996 1.00 86.06 90 MET A N 1
ATOM 697 C CA . MET A 1 90 ? -11.327 1.897 -3.307 1.00 86.06 90 MET A CA 1
ATOM 698 C C . MET A 1 90 ? -10.171 0.944 -3.636 1.00 86.06 90 MET A C 1
ATOM 700 O O . MET A 1 90 ? -9.485 1.139 -4.637 1.00 86.06 90 MET A O 1
ATOM 704 N N . GLY A 1 91 ? -9.965 -0.094 -2.821 1.00 89.81 91 GLY A N 1
ATOM 705 C CA . GLY A 1 91 ? -8.919 -1.091 -3.059 1.00 89.81 91 GLY A CA 1
ATOM 706 C C . GLY A 1 91 ? -9.080 -1.811 -4.403 1.00 89.81 91 GLY A C 1
ATOM 707 O O . GLY A 1 91 ? -8.096 -2.047 -5.102 1.00 89.81 91 GLY A O 1
ATOM 708 N N . MET A 1 92 ? -10.317 -2.099 -4.814 1.00 90.81 92 MET A N 1
ATOM 709 C CA . MET A 1 92 ? -10.614 -2.704 -6.120 1.00 90.81 92 MET A CA 1
ATOM 710 C C . MET A 1 92 ? -10.284 -1.756 -7.287 1.00 90.81 92 MET A C 1
ATOM 712 O O . MET A 1 92 ? -9.700 -2.180 -8.285 1.00 90.81 92 MET A O 1
ATOM 716 N N . VAL A 1 93 ? -10.592 -0.461 -7.160 1.00 90.75 93 VAL A N 1
ATOM 717 C CA . VAL A 1 93 ? -10.256 0.541 -8.190 1.00 90.75 93 VAL A CA 1
ATOM 718 C C . VAL A 1 93 ? -8.742 0.746 -8.284 1.00 90.75 93 VAL A C 1
ATOM 720 O O . VAL A 1 93 ? -8.189 0.714 -9.382 1.00 90.75 93 VAL A O 1
ATOM 723 N N . LEU A 1 94 ? -8.054 0.888 -7.145 1.00 92.19 94 LEU A N 1
ATOM 724 C CA . LEU A 1 94 ? -6.596 1.032 -7.112 1.00 92.19 94 LEU A CA 1
ATOM 725 C C . LEU A 1 94 ? -5.884 -0.197 -7.672 1.00 92.19 94 LEU A C 1
ATOM 727 O O . LEU A 1 94 ? -4.976 -0.046 -8.479 1.00 92.19 94 LEU A O 1
ATOM 731 N N . SER A 1 95 ? -6.300 -1.407 -7.293 1.00 93.88 95 SER A N 1
ATOM 732 C CA . SER A 1 95 ? -5.695 -2.637 -7.825 1.00 93.88 95 SER A CA 1
ATOM 733 C C . SER A 1 95 ? -5.886 -2.767 -9.336 1.00 93.88 95 SER A C 1
ATOM 735 O O . SER A 1 95 ? -4.941 -3.125 -10.033 1.00 93.88 95 SER A O 1
ATOM 737 N N . THR A 1 96 ? -7.056 -2.395 -9.862 1.00 94.38 96 THR A N 1
ATOM 738 C CA . THR A 1 96 ? -7.292 -2.347 -11.3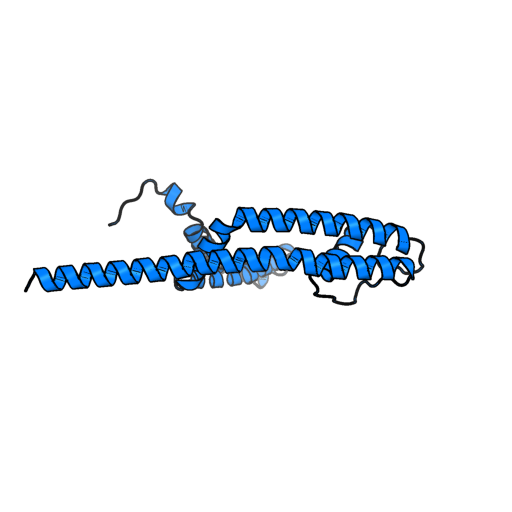14 1.00 94.38 96 THR A CA 1
ATOM 739 C C . THR A 1 96 ? -6.355 -1.346 -11.995 1.00 94.38 96 THR A C 1
ATOM 741 O O . THR A 1 96 ? -5.739 -1.677 -13.007 1.00 94.38 96 THR A O 1
ATOM 744 N N . GLY A 1 97 ? -6.196 -0.148 -11.421 1.00 94.12 97 GLY A N 1
ATOM 745 C CA . GLY A 1 97 ? -5.261 0.862 -11.920 1.00 94.12 97 GLY A CA 1
ATOM 746 C C . GLY A 1 97 ? -3.811 0.377 -11.912 1.00 94.12 97 GLY A C 1
ATOM 747 O O . GLY A 1 97 ? -3.125 0.498 -12.923 1.00 94.12 97 GLY A O 1
ATOM 748 N N . VAL A 1 98 ? -3.373 -0.254 -10.819 1.00 95.81 98 VAL A N 1
ATOM 749 C CA . VAL A 1 98 ? -2.035 -0.851 -10.698 1.00 95.81 98 VAL A CA 1
ATOM 750 C C . VAL A 1 98 ? -1.811 -1.879 -11.801 1.00 95.81 98 VAL A C 1
ATOM 752 O O . VAL A 1 98 ? -0.848 -1.763 -12.550 1.00 95.81 98 VAL A O 1
ATOM 755 N N . VAL A 1 99 ? -2.724 -2.839 -11.973 1.00 96.25 99 VAL A N 1
ATOM 756 C CA . VAL A 1 99 ? -2.592 -3.868 -13.017 1.00 96.25 99 VAL A CA 1
ATOM 757 C C . VAL A 1 99 ? -2.545 -3.239 -14.413 1.00 96.25 99 VAL A C 1
ATOM 759 O O . VAL A 1 99 ? -1.705 -3.624 -15.231 1.00 96.25 99 VAL A O 1
ATOM 762 N N . PHE A 1 100 ? -3.399 -2.251 -14.683 1.00 96.25 100 PHE A N 1
ATOM 763 C CA . PHE A 1 100 ? -3.477 -1.571 -15.974 1.00 96.25 100 PHE A CA 1
ATOM 764 C C . PHE A 1 100 ? -2.193 -0.795 -16.312 1.00 96.25 100 PHE A C 1
ATOM 766 O O . PHE A 1 100 ? -1.573 -1.053 -17.347 1.00 96.25 100 PHE A O 1
ATOM 773 N N . PHE A 1 101 ? -1.755 0.112 -15.432 1.00 95.62 101 PHE A N 1
ATOM 774 C CA . PHE A 1 101 ? -0.570 0.942 -15.668 1.00 95.62 101 PHE A CA 1
ATOM 775 C C . PHE A 1 101 ? 0.727 0.135 -15.645 1.00 95.62 101 PHE A C 1
ATOM 777 O O . PHE A 1 101 ? 1.603 0.392 -16.467 1.00 95.62 101 PHE A O 1
ATOM 784 N N . SER A 1 102 ? 0.849 -0.870 -14.775 1.00 95.25 102 SER A N 1
ATOM 785 C CA . SER A 1 102 ? 2.021 -1.753 -14.766 1.00 95.25 102 SER A CA 1
ATOM 786 C C . SER A 1 102 ? 2.143 -2.576 -16.041 1.00 95.25 102 SER A C 1
ATOM 788 O O . SER A 1 102 ? 3.252 -2.759 -16.533 1.00 95.25 102 SER A O 1
ATOM 790 N N . THR A 1 103 ? 1.023 -3.051 -16.595 1.00 95.94 103 THR A N 1
ATOM 791 C CA . THR A 1 103 ? 1.035 -3.798 -17.861 1.00 95.94 103 THR A CA 1
ATOM 792 C C . THR A 1 103 ? 1.462 -2.894 -19.014 1.00 95.94 103 THR A C 1
ATOM 794 O O . THR A 1 103 ? 2.367 -3.249 -19.765 1.00 95.94 103 THR A O 1
ATOM 797 N N . LEU A 1 104 ? 0.864 -1.702 -19.123 1.00 95.25 104 LEU A N 1
ATOM 798 C CA . LEU A 1 104 ? 1.236 -0.702 -20.130 1.00 95.25 104 LEU A CA 1
ATOM 799 C C . LEU A 1 104 ? 2.716 -0.326 -20.045 1.00 95.25 104 LEU A C 1
ATOM 801 O O . LEU A 1 104 ? 3.410 -0.335 -21.060 1.00 95.25 104 LEU A O 1
ATOM 805 N N . LEU A 1 105 ? 3.199 -0.024 -18.838 1.00 94.50 105 LEU A N 1
ATOM 806 C CA . LEU A 1 105 ? 4.579 0.398 -18.647 1.00 94.50 105 LEU A CA 1
ATOM 807 C C . LEU A 1 105 ? 5.564 -0.726 -18.966 1.00 94.50 105 LEU A C 1
ATOM 809 O O . LEU A 1 105 ? 6.553 -0.489 -19.652 1.00 94.50 105 LEU A O 1
ATOM 813 N N . TYR A 1 106 ? 5.263 -1.953 -18.533 1.00 94.81 106 TYR A N 1
ATOM 814 C CA . TYR A 1 106 ? 6.076 -3.121 -18.853 1.00 94.81 106 TYR A CA 1
ATOM 815 C C . TYR A 1 106 ? 6.226 -3.302 -20.367 1.00 94.81 106 TYR A C 1
ATOM 817 O O . TYR A 1 106 ? 7.340 -3.451 -20.852 1.00 94.81 106 TYR A O 1
ATOM 825 N N . PHE A 1 107 ? 5.136 -3.232 -21.138 1.00 94.06 107 PHE A N 1
ATOM 826 C CA . PHE A 1 107 ? 5.215 -3.421 -22.591 1.00 94.06 107 PHE A CA 1
ATOM 827 C C . PHE A 1 107 ? 6.022 -2.347 -23.318 1.00 94.06 107 PHE A C 1
ATOM 829 O O . PHE A 1 107 ? 6.577 -2.634 -24.376 1.00 94.06 107 PHE A O 1
ATOM 836 N N . VAL A 1 108 ? 6.080 -1.139 -22.764 1.00 94.06 108 VAL A N 1
ATOM 837 C CA . VAL A 1 108 ? 6.815 -0.018 -23.351 1.00 94.06 108 VAL A CA 1
ATOM 838 C C . VAL A 1 108 ? 8.291 -0.022 -22.952 1.00 94.06 108 VAL A C 1
ATOM 840 O O . VAL A 1 108 ? 9.134 0.361 -23.755 1.00 94.06 108 VAL A O 1
ATOM 843 N N . GLU A 1 109 ? 8.615 -0.473 -21.742 1.00 92.69 109 GLU A N 1
ATOM 844 C CA . GLU A 1 109 ? 9.982 -0.448 -21.205 1.00 92.69 109 GLU A CA 1
ATOM 845 C C . GLU A 1 109 ? 10.712 -1.798 -21.317 1.00 92.69 109 GLU A C 1
ATOM 847 O O . GLU A 1 109 ? 11.913 -1.847 -21.073 1.00 92.69 109 GLU A O 1
ATOM 852 N N . LYS A 1 110 ? 10.035 -2.900 -21.681 1.00 90.62 110 LYS A N 1
ATOM 853 C CA . LYS A 1 110 ? 10.632 -4.256 -21.706 1.00 90.62 110 LYS A CA 1
ATOM 854 C C . LYS A 1 110 ? 11.817 -4.424 -22.662 1.00 90.62 110 LYS A C 1
ATOM 856 O O . LYS A 1 110 ? 12.616 -5.332 -22.465 1.00 90.62 110 LYS A O 1
ATOM 861 N N . ASP A 1 111 ? 11.886 -3.609 -23.714 1.00 88.56 111 ASP A N 1
ATOM 862 C CA . ASP A 1 111 ? 12.912 -3.710 -24.759 1.00 88.56 111 ASP A CA 1
ATOM 863 C C . ASP A 1 111 ? 14.130 -2.805 -24.465 1.00 88.56 111 ASP A C 1
ATOM 865 O O . ASP A 1 111 ? 15.120 -2.843 -25.198 1.00 88.56 111 ASP A O 1
ATOM 869 N N . GLU A 1 112 ? 14.086 -2.020 -23.379 1.00 89.88 112 GLU A N 1
ATOM 870 C CA . GLU A 1 112 ? 15.200 -1.177 -22.938 1.00 89.88 112 GLU A CA 1
ATOM 871 C C . GLU A 1 112 ? 16.260 -1.965 -22.162 1.00 89.88 112 GLU A C 1
ATOM 873 O O . GLU A 1 112 ? 15.966 -2.861 -21.364 1.00 89.88 112 GLU A O 1
ATOM 878 N N . LYS A 1 113 ? 17.529 -1.601 -22.377 1.00 81.75 113 LYS A N 1
ATOM 879 C CA . LYS A 1 113 ? 18.659 -2.217 -21.668 1.00 81.75 113 LYS A CA 1
ATOM 880 C C . LYS A 1 113 ? 18.676 -1.758 -20.211 1.00 81.75 113 LYS A C 1
ATOM 882 O O . LYS A 1 113 ? 18.473 -0.583 -19.929 1.00 81.75 113 LYS A O 1
ATOM 887 N N . ASP A 1 114 ? 18.939 -2.695 -19.301 1.00 82.69 114 ASP A N 1
ATOM 888 C CA . ASP A 1 114 ? 19.033 -2.460 -17.851 1.00 82.69 114 ASP A CA 1
ATOM 889 C C . ASP A 1 114 ? 17.760 -1.872 -17.210 1.00 82.69 114 ASP A C 1
ATOM 891 O O . ASP A 1 114 ? 17.808 -1.209 -16.173 1.00 82.69 114 ASP A O 1
ATOM 895 N N . THR A 1 115 ? 16.594 -2.147 -17.803 1.00 87.44 115 THR A N 1
ATOM 896 C CA . THR A 1 115 ? 15.307 -1.728 -17.246 1.00 87.44 115 THR A CA 1
ATOM 897 C C . THR A 1 115 ? 14.986 -2.462 -15.934 1.00 87.44 115 THR A C 1
ATOM 899 O O . THR A 1 115 ? 15.109 -3.691 -15.856 1.00 87.44 115 THR A O 1
ATOM 902 N N . PRO A 1 116 ? 14.509 -1.761 -14.887 1.00 85.44 116 PRO A N 1
ATOM 903 C CA . PRO A 1 116 ? 14.051 -2.413 -13.662 1.00 85.44 116 PRO A CA 1
ATOM 904 C C . PRO A 1 116 ? 12.712 -3.153 -13.877 1.00 85.44 116 PRO A C 1
ATOM 906 O O . PRO A 1 116 ? 12.304 -3.981 -13.058 1.00 85.44 116 PRO A O 1
ATOM 909 N N . PHE A 1 117 ? 12.034 -2.918 -15.009 1.00 90.81 117 PHE A N 1
ATOM 910 C CA . PHE A 1 117 ? 10.747 -3.515 -15.373 1.00 90.81 117 PHE A CA 1
ATOM 911 C C . PHE A 1 117 ? 10.901 -4.924 -15.974 1.00 90.81 117 PHE A C 1
ATOM 913 O O . PHE A 1 117 ? 10.533 -5.185 -17.115 1.00 90.81 117 PHE A O 1
ATOM 920 N N . THR A 1 118 ? 11.421 -5.864 -15.181 1.00 89.88 118 THR A N 1
ATOM 921 C CA . THR A 1 118 ? 11.697 -7.251 -15.619 1.00 89.88 118 THR A CA 1
ATOM 922 C C . THR A 1 118 ? 10.444 -8.102 -15.847 1.00 89.88 118 THR A C 1
ATOM 924 O O . THR A 1 118 ? 10.450 -9.032 -16.651 1.00 89.88 118 THR A O 1
ATOM 927 N N . SER A 1 119 ? 9.353 -7.808 -15.139 1.00 91.88 119 SER A N 1
ATOM 928 C CA . SER A 1 119 ? 8.084 -8.535 -15.233 1.00 91.88 119 SER A CA 1
ATOM 929 C C . SER A 1 119 ? 6.909 -7.645 -14.824 1.00 91.88 119 SER A C 1
ATOM 931 O O . SER A 1 119 ? 7.092 -6.647 -14.125 1.00 91.88 119 SER A O 1
ATOM 933 N N . ILE A 1 120 ? 5.685 -8.026 -15.203 1.00 92.38 120 ILE A N 1
ATOM 934 C CA . ILE A 1 120 ? 4.470 -7.288 -14.818 1.00 92.38 120 ILE A CA 1
ATOM 935 C C . ILE A 1 120 ? 4.340 -7.170 -13.282 1.00 92.38 120 ILE A C 1
ATOM 937 O O . ILE A 1 120 ? 4.105 -6.059 -12.805 1.00 92.38 120 ILE A O 1
ATOM 941 N N . PRO A 1 121 ? 4.568 -8.231 -12.472 1.00 93.25 121 PRO A N 1
ATOM 942 C CA . PRO A 1 121 ? 4.556 -8.099 -11.014 1.00 93.25 121 PRO A CA 1
ATOM 943 C C . PRO A 1 121 ? 5.666 -7.198 -10.462 1.00 93.25 121 PRO A C 1
ATOM 945 O O . PRO A 1 121 ? 5.444 -6.514 -9.468 1.00 93.25 121 PRO A O 1
ATOM 948 N N . ALA A 1 122 ? 6.841 -7.144 -11.101 1.00 91.44 122 ALA A N 1
ATOM 949 C CA . ALA A 1 122 ? 7.878 -6.183 -10.717 1.00 91.44 122 ALA A CA 1
ATOM 950 C C . ALA A 1 122 ? 7.420 -4.738 -10.989 1.0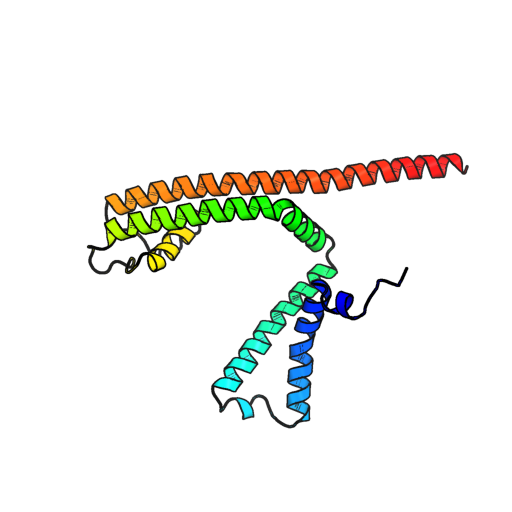0 91.44 122 ALA A C 1
ATOM 952 O O . ALA A 1 122 ? 7.619 -3.853 -10.159 1.00 91.44 122 ALA A O 1
ATOM 953 N N . ALA A 1 123 ? 6.706 -4.506 -12.095 1.00 93.94 123 ALA A N 1
ATOM 954 C CA . ALA A 1 123 ? 6.102 -3.213 -12.407 1.00 93.94 123 ALA A CA 1
ATOM 955 C C . ALA A 1 123 ? 4.934 -2.832 -11.470 1.00 93.94 123 ALA A C 1
ATOM 957 O O . ALA A 1 123 ? 4.572 -1.652 -11.419 1.00 93.94 123 ALA A O 1
ATOM 958 N N . PHE A 1 124 ? 4.345 -3.773 -10.711 1.00 95.44 124 PHE A N 1
ATOM 959 C CA . PHE A 1 124 ? 3.342 -3.447 -9.681 1.00 95.44 124 PHE A CA 1
ATOM 960 C C . PHE A 1 124 ? 3.932 -2.571 -8.588 1.00 95.44 124 PHE A C 1
ATOM 962 O O . PHE A 1 124 ? 3.256 -1.652 -8.133 1.00 95.44 124 PHE A O 1
ATOM 969 N N . TRP A 1 125 ? 5.183 -2.822 -8.190 1.00 95.12 125 TRP A N 1
ATOM 970 C CA . TRP A 1 125 ? 5.860 -2.009 -7.183 1.00 95.12 125 TRP A CA 1
ATOM 971 C C . TRP A 1 125 ? 5.866 -0.532 -7.584 1.00 95.12 125 TRP A C 1
ATOM 973 O O . TRP A 1 125 ? 5.381 0.315 -6.833 1.00 95.12 125 TRP A O 1
ATOM 983 N N . TRP A 1 126 ? 6.299 -0.249 -8.814 1.00 95.25 126 TRP A N 1
ATOM 984 C CA . TRP A 1 126 ? 6.273 1.096 -9.374 1.00 95.25 126 TRP A CA 1
ATOM 985 C C . TRP A 1 126 ? 4.859 1.687 -9.394 1.00 95.25 126 TRP A C 1
ATOM 987 O O . TRP A 1 126 ? 4.643 2.762 -8.843 1.00 95.25 126 TRP A O 1
ATOM 997 N N . ALA A 1 127 ? 3.873 0.983 -9.961 1.00 94.88 127 ALA A N 1
ATOM 998 C CA . ALA A 1 127 ? 2.526 1.541 -10.085 1.00 94.88 127 ALA A CA 1
ATOM 999 C C . ALA A 1 127 ? 1.870 1.792 -8.721 1.00 94.88 127 ALA A C 1
ATOM 1001 O O . ALA A 1 127 ? 1.202 2.808 -8.553 1.00 94.88 127 ALA A O 1
ATOM 1002 N N . ILE A 1 128 ? 2.098 0.928 -7.725 1.00 94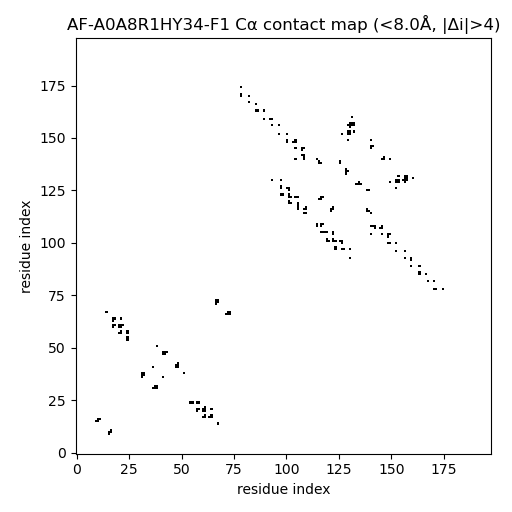.69 128 ILE A N 1
ATOM 1003 C CA . ILE A 1 128 ? 1.626 1.151 -6.353 1.00 94.69 128 ILE A CA 1
ATOM 1004 C C . ILE A 1 128 ? 2.264 2.422 -5.791 1.00 94.69 128 ILE A C 1
ATOM 1006 O O . ILE A 1 128 ? 1.548 3.309 -5.333 1.00 94.69 128 ILE A O 1
ATOM 1010 N N . VAL A 1 129 ? 3.590 2.546 -5.851 1.00 95.06 129 VAL A N 1
ATOM 1011 C CA . VAL A 1 129 ? 4.345 3.683 -5.294 1.00 95.06 129 VAL A CA 1
ATOM 1012 C C . VAL A 1 129 ? 3.995 5.000 -5.997 1.00 95.06 129 VAL A C 1
ATOM 1014 O O . VAL A 1 129 ? 3.892 6.042 -5.348 1.00 95.06 129 VAL A O 1
ATOM 1017 N N . THR A 1 130 ? 3.769 4.963 -7.309 1.00 94.44 130 THR A N 1
ATOM 1018 C CA . THR A 1 130 ? 3.418 6.135 -8.120 1.00 94.44 130 THR A CA 1
ATOM 1019 C C . THR A 1 130 ? 1.961 6.544 -7.930 1.00 94.44 130 THR A C 1
ATOM 1021 O O . THR A 1 130 ? 1.697 7.714 -7.660 1.00 94.44 130 THR A O 1
ATOM 1024 N N . MET A 1 131 ? 1.008 5.607 -8.002 1.00 92.88 131 MET A N 1
ATOM 1025 C CA . MET A 1 131 ? -0.412 5.919 -7.790 1.00 92.88 131 MET A CA 1
ATOM 1026 C C . MET A 1 131 ? -0.706 6.332 -6.344 1.00 92.88 131 MET A C 1
ATOM 1028 O O . MET A 1 131 ? -1.621 7.117 -6.111 1.00 92.88 131 MET A O 1
ATOM 1032 N N . THR A 1 132 ? 0.081 5.843 -5.377 1.00 91.88 132 THR A N 1
ATOM 1033 C CA . THR A 1 132 ? 0.006 6.285 -3.973 1.00 91.88 132 THR A CA 1
ATOM 1034 C C . THR A 1 132 ? 0.788 7.567 -3.687 1.00 91.88 132 THR A C 1
ATOM 1036 O O . THR A 1 132 ? 0.820 8.019 -2.545 1.00 91.88 132 THR A O 1
ATOM 1039 N N . THR A 1 133 ? 1.389 8.187 -4.710 1.00 93.38 133 THR A N 1
ATOM 1040 C CA . THR A 1 133 ? 2.170 9.435 -4.626 1.00 93.38 133 THR A CA 1
ATOM 1041 C C . THR A 1 133 ? 3.387 9.380 -3.692 1.00 93.38 133 THR A C 1
ATOM 1043 O O . THR A 1 133 ? 3.918 10.420 -3.316 1.00 93.38 133 THR A O 1
ATOM 1046 N N . VAL A 1 134 ? 3.863 8.180 -3.335 1.00 94.69 134 VAL A N 1
ATOM 1047 C CA . VAL A 1 134 ? 5.065 7.995 -2.503 1.00 94.69 134 VAL A CA 1
ATOM 1048 C C . VAL A 1 134 ? 6.326 8.328 -3.300 1.00 94.69 134 VAL A C 1
ATOM 1050 O O . VAL A 1 134 ? 7.172 9.074 -2.824 1.00 94.69 134 VAL A O 1
ATOM 1053 N N . GLY A 1 135 ? 6.438 7.786 -4.518 1.00 92.50 135 GLY A N 1
ATOM 1054 C CA . GLY A 1 135 ? 7.497 8.142 -5.467 1.00 92.50 135 GLY A CA 1
ATOM 1055 C C . GLY A 1 135 ? 8.933 7.924 -4.971 1.00 92.50 135 GLY A C 1
ATOM 1056 O O . GLY A 1 135 ? 9.727 8.855 -5.027 1.00 92.50 135 GLY A O 1
ATOM 1057 N N . TYR A 1 136 ? 9.293 6.710 -4.531 1.00 92.50 136 TYR A N 1
ATOM 1058 C CA . TYR A 1 136 ? 10.655 6.402 -4.055 1.00 92.50 136 TYR A CA 1
ATOM 1059 C C . TYR A 1 136 ? 11.769 6.708 -5.072 1.00 92.50 136 TYR A C 1
ATOM 1061 O O . TYR A 1 136 ? 12.882 7.032 -4.669 1.00 92.50 136 TYR A O 1
ATOM 1069 N N . GLY A 1 137 ? 11.474 6.617 -6.374 1.00 91.12 137 GLY A N 1
ATOM 1070 C CA . GLY A 1 137 ? 12.427 6.918 -7.448 1.00 91.12 137 GLY A CA 1
ATOM 1071 C C . GLY A 1 137 ? 13.412 5.788 -7.762 1.00 91.12 137 GLY A C 1
ATOM 1072 O O . GLY A 1 137 ? 14.364 6.002 -8.504 1.00 91.12 137 GLY A O 1
ATOM 1073 N N . ASP A 1 138 ? 13.186 4.593 -7.223 1.00 91.50 138 ASP A N 1
ATOM 1074 C CA . ASP A 1 138 ? 13.967 3.381 -7.481 1.00 91.50 138 ASP A CA 1
ATOM 1075 C C . ASP A 1 138 ? 13.608 2.715 -8.820 1.00 91.50 138 ASP A C 1
ATOM 1077 O O . ASP A 1 138 ? 14.470 2.143 -9.482 1.00 91.50 138 ASP A O 1
ATOM 1081 N N . TYR A 1 139 ? 12.346 2.821 -9.243 1.00 91.31 139 TYR A N 1
ATOM 1082 C CA . TYR A 1 139 ? 11.865 2.379 -10.553 1.00 91.31 139 TYR A CA 1
ATOM 1083 C C . TYR A 1 139 ? 11.356 3.614 -11.297 1.00 91.31 139 TYR A C 1
ATOM 1085 O O . TYR A 1 139 ? 10.431 4.281 -10.833 1.00 91.31 139 TYR A O 1
ATOM 1093 N N . VAL A 1 140 ? 11.954 3.951 -12.440 1.00 91.56 140 VAL A N 1
ATOM 1094 C CA . VAL A 1 140 ? 11.554 5.119 -13.239 1.00 91.56 140 VAL A CA 1
ATOM 1095 C C . VAL A 1 140 ? 11.653 4.763 -14.722 1.00 91.56 140 VAL A C 1
ATOM 1097 O O . VAL A 1 140 ? 12.702 4.277 -15.141 1.00 91.56 140 VAL A O 1
ATOM 1100 N N . PRO A 1 141 ? 10.600 4.994 -15.527 1.00 91.56 141 PRO A N 1
ATOM 1101 C CA . PRO A 1 141 ? 10.672 4.762 -16.962 1.00 91.56 141 PRO A CA 1
ATOM 1102 C C . PRO A 1 141 ? 11.628 5.737 -17.638 1.00 91.56 141 PRO A C 1
ATOM 1104 O O . PRO A 1 141 ? 11.597 6.952 -17.388 1.00 91.56 141 PRO A O 1
ATOM 1107 N N . VAL A 1 142 ? 12.467 5.205 -18.519 1.00 90.88 142 VAL A N 1
ATOM 1108 C CA . VAL A 1 142 ? 13.458 6.002 -19.247 1.00 90.88 142 VAL A CA 1
ATOM 1109 C C . VAL A 1 142 ? 12.914 6.468 -20.592 1.00 90.88 142 VAL A C 1
ATOM 1111 O O . VAL A 1 142 ? 13.230 7.588 -21.020 1.00 90.88 142 VAL A O 1
ATOM 1114 N N . THR A 1 143 ? 12.034 5.679 -21.212 1.00 93.56 143 THR A N 1
ATOM 1115 C CA . THR A 1 143 ? 11.485 5.966 -22.538 1.00 93.56 143 THR A CA 1
ATOM 1116 C C . THR A 1 143 ? 10.503 7.138 -22.507 1.00 93.56 143 THR A C 1
ATOM 1118 O O . THR A 1 143 ? 9.803 7.403 -21.526 1.00 93.56 143 THR A O 1
ATOM 1121 N N . VAL A 1 144 ? 10.420 7.856 -23.628 1.00 93.31 144 VAL A N 1
ATOM 1122 C CA . VAL A 1 144 ? 9.430 8.924 -23.836 1.00 93.31 144 VAL A CA 1
ATOM 1123 C C . VAL A 1 144 ? 7.986 8.416 -23.659 1.00 93.31 144 VAL A C 1
ATOM 1125 O O . VAL A 1 144 ? 7.253 9.021 -22.872 1.00 93.31 144 VAL A O 1
ATOM 1128 N N . PRO A 1 145 ? 7.549 7.317 -24.311 1.00 93.81 145 PRO A N 1
ATOM 1129 C CA . PRO A 1 145 ? 6.210 6.768 -24.085 1.00 93.81 145 PRO A CA 1
ATOM 1130 C C . PRO A 1 145 ? 5.990 6.285 -22.642 1.00 93.81 145 PRO A C 1
ATOM 1132 O O . PRO A 1 145 ? 4.907 6.497 -22.097 1.00 93.81 145 PRO A O 1
ATOM 1135 N N . GLY A 1 146 ? 7.007 5.724 -21.981 1.00 93.81 146 GLY A N 1
ATOM 1136 C CA . GLY A 1 146 ? 6.917 5.313 -20.579 1.00 93.81 146 GLY A CA 1
ATOM 1137 C C . GLY A 1 146 ? 6.664 6.494 -19.639 1.00 93.81 146 GLY A C 1
ATOM 1138 O O . GLY A 1 146 ? 5.833 6.407 -18.735 1.00 93.81 146 GLY A O 1
ATOM 1139 N N . LYS A 1 147 ? 7.284 7.650 -19.903 1.00 94.38 147 LYS A N 1
ATOM 1140 C CA . LYS A 1 147 ? 7.038 8.896 -19.152 1.00 94.38 147 LYS A CA 1
ATOM 1141 C C . LYS A 1 147 ? 5.632 9.464 -19.362 1.00 94.38 147 LYS A C 1
ATOM 1143 O O . LYS A 1 147 ? 5.067 10.022 -18.422 1.00 94.38 147 LYS A O 1
ATOM 1148 N N . LEU A 1 148 ? 5.045 9.304 -20.550 1.00 95.94 148 LEU A N 1
ATOM 1149 C CA . LEU A 1 148 ? 3.643 9.678 -20.799 1.00 95.94 148 LEU A CA 1
ATOM 1150 C C . LEU A 1 148 ? 2.667 8.765 -20.046 1.00 95.94 148 LEU A C 1
ATOM 1152 O O . LEU A 1 148 ? 1.674 9.230 -19.491 1.00 95.94 148 LEU A O 1
ATOM 1156 N N . ILE A 1 149 ? 2.962 7.467 -19.978 1.00 95.19 149 ILE A N 1
ATOM 1157 C CA . ILE A 1 149 ? 2.174 6.524 -19.172 1.00 95.19 149 ILE A CA 1
ATOM 1158 C C . ILE A 1 149 ? 2.317 6.865 -17.683 1.00 95.19 149 ILE A C 1
ATOM 1160 O O . ILE A 1 149 ? 1.323 6.880 -16.957 1.00 95.19 149 ILE A O 1
ATOM 1164 N N . ALA A 1 150 ? 3.528 7.207 -17.236 1.00 94.00 150 ALA A N 1
ATOM 1165 C CA . ALA A 1 150 ? 3.796 7.632 -15.867 1.00 94.00 150 ALA A CA 1
ATOM 1166 C C . ALA A 1 150 ? 3.026 8.894 -15.469 1.00 94.00 150 ALA A C 1
ATOM 1168 O O . ALA A 1 150 ? 2.442 8.930 -14.386 1.00 94.00 150 ALA A O 1
ATOM 1169 N N . SER A 1 151 ? 2.970 9.912 -16.331 1.00 94.62 151 SER A N 1
ATOM 1170 C CA . SER A 1 151 ? 2.202 11.127 -16.037 1.00 94.62 151 SER A CA 1
ATOM 1171 C C . SER A 1 151 ? 0.700 10.838 -15.930 1.00 94.62 151 SER A C 1
ATOM 1173 O O . SER A 1 151 ? 0.052 11.310 -14.992 1.00 94.62 151 SER A O 1
ATOM 1175 N N . GLY A 1 152 ? 0.160 9.988 -16.809 1.00 94.50 152 GLY A N 1
ATOM 1176 C CA . GLY A 1 152 ? -1.218 9.499 -16.710 1.00 94.50 152 GLY A CA 1
ATOM 1177 C C . GLY A 1 152 ? -1.484 8.726 -15.413 1.00 94.50 152 GLY A C 1
ATOM 1178 O O . GLY A 1 152 ? -2.494 8.967 -14.746 1.00 94.50 152 GLY A O 1
ATOM 1179 N N . ALA A 1 153 ? -0.554 7.857 -15.007 1.00 94.62 153 ALA A N 1
ATOM 1180 C CA . ALA A 1 153 ? -0.641 7.100 -13.760 1.00 94.62 153 ALA A CA 1
ATOM 1181 C C . ALA A 1 153 ? -0.678 8.026 -12.533 1.00 94.62 153 ALA A C 1
ATOM 1183 O O . ALA A 1 153 ? -1.526 7.838 -11.662 1.00 94.62 153 ALA A O 1
ATOM 1184 N N . ILE A 1 154 ? 0.162 9.067 -12.496 1.00 94.69 154 ILE A N 1
ATOM 1185 C CA . ILE A 1 154 ? 0.186 10.061 -11.409 1.00 94.69 154 ILE A CA 1
ATOM 1186 C C . ILE A 1 154 ? -1.157 10.794 -11.308 1.00 94.69 154 ILE A C 1
ATOM 1188 O O . ILE A 1 154 ? -1.752 10.838 -10.231 1.00 94.69 154 ILE A O 1
ATOM 1192 N N . ILE A 1 155 ? -1.666 11.327 -12.426 1.00 94.50 155 ILE A N 1
ATOM 1193 C CA . ILE A 1 155 ? -2.944 12.058 -12.447 1.00 94.50 155 ILE A CA 1
ATOM 1194 C C . ILE A 1 155 ? -4.086 11.141 -11.995 1.00 94.50 155 ILE A C 1
ATOM 1196 O O . ILE A 1 155 ? -4.889 11.515 -11.139 1.00 94.50 155 ILE A O 1
ATOM 1200 N N . SER A 1 156 ? -4.138 9.920 -12.530 1.00 93.25 156 SER A N 1
ATOM 1201 C CA . SER A 1 156 ? -5.168 8.950 -12.156 1.00 93.25 156 SER A CA 1
ATOM 1202 C C . SER A 1 156 ? -5.086 8.545 -10.678 1.00 93.25 156 SER A C 1
ATOM 1204 O O . SER A 1 156 ? -6.120 8.449 -10.023 1.00 93.25 156 SER A O 1
ATOM 1206 N N . GLY A 1 157 ? -3.880 8.373 -10.126 1.00 92.06 157 GLY A N 1
ATOM 1207 C CA . GLY A 1 157 ? -3.663 8.015 -8.725 1.00 92.06 157 GLY A CA 1
ATOM 1208 C C . GLY A 1 157 ? -4.197 9.079 -7.772 1.00 92.06 157 GLY A C 1
ATOM 1209 O O . GLY A 1 157 ? -4.963 8.760 -6.863 1.00 92.06 157 GLY A O 1
ATOM 1210 N N . VAL A 1 158 ? -3.890 10.353 -8.036 1.00 91.88 158 VAL A N 1
ATOM 1211 C CA . VAL A 1 158 ? -4.400 11.484 -7.241 1.00 91.88 158 VAL A CA 1
ATOM 1212 C C . VAL A 1 158 ? -5.931 11.541 -7.274 1.00 91.88 158 VAL A C 1
ATOM 1214 O O . VAL A 1 158 ? -6.562 11.687 -6.225 1.00 91.88 158 VAL A O 1
ATOM 1217 N N . LEU A 1 159 ? -6.545 11.368 -8.451 1.00 90.75 159 LEU A N 1
ATOM 1218 C CA . LEU A 1 159 ? -8.007 11.358 -8.590 1.00 90.75 159 LEU A CA 1
ATOM 1219 C C . LEU A 1 159 ? -8.653 10.191 -7.830 1.00 90.75 159 LEU A C 1
ATOM 1221 O O . LEU A 1 159 ? -9.652 10.381 -7.134 1.00 90.75 159 LEU A O 1
ATOM 1225 N N . VAL A 1 160 ? -8.075 8.990 -7.927 1.00 89.00 160 VAL A N 1
ATOM 1226 C CA . VAL A 1 160 ? -8.590 7.795 -7.246 1.00 89.00 160 VAL A CA 1
ATOM 1227 C C . VAL A 1 160 ? -8.442 7.906 -5.729 1.00 89.00 160 VAL A C 1
ATOM 1229 O O . VAL A 1 160 ? -9.329 7.447 -5.013 1.00 89.00 160 VAL A O 1
ATOM 1232 N N . LEU A 1 161 ? -7.370 8.525 -5.225 1.00 87.81 161 LEU A N 1
ATOM 1233 C CA . LEU A 1 161 ? -7.163 8.736 -3.788 1.00 87.81 161 LEU A CA 1
ATOM 1234 C C . LEU A 1 161 ? -8.033 9.850 -3.194 1.00 87.81 161 LEU A C 1
ATOM 1236 O O . LEU A 1 161 ? -8.360 9.784 -2.010 1.00 87.81 161 LEU A O 1
ATOM 1240 N N . ALA A 1 162 ? -8.455 10.839 -3.981 1.00 88.12 162 ALA A N 1
ATOM 1241 C CA . ALA A 1 162 ? -9.304 11.923 -3.485 1.00 88.12 162 ALA A CA 1
ATOM 1242 C C . ALA A 1 162 ? -10.686 11.424 -3.011 1.00 88.12 162 ALA A C 1
ATOM 1244 O O . ALA A 1 162 ? -11.157 11.814 -1.944 1.00 88.12 162 ALA A O 1
ATOM 1245 N N . LEU A 1 163 ? -11.311 10.517 -3.771 1.00 82.94 163 LEU A N 1
ATOM 1246 C CA . LEU A 1 163 ? -12.650 9.973 -3.493 1.00 82.94 163 LEU A CA 1
ATOM 1247 C C . LEU A 1 163 ? -12.795 9.231 -2.144 1.00 82.94 163 LEU A C 1
ATOM 1249 O O . LEU A 1 163 ? -13.760 9.473 -1.425 1.00 82.94 163 LEU A O 1
ATOM 1253 N N . PRO A 1 164 ? -11.904 8.310 -1.746 1.00 78.88 164 PRO A N 1
ATOM 1254 C CA . PRO A 1 164 ? -12.019 7.627 -0.463 1.00 78.88 164 PRO A CA 1
ATOM 1255 C C . PRO A 1 164 ? -11.716 8.545 0.717 1.00 78.88 164 PRO A C 1
ATOM 1257 O O . PRO A 1 164 ? -12.348 8.393 1.759 1.00 78.88 164 PRO A O 1
ATOM 1260 N N . ILE A 1 165 ? -10.784 9.495 0.573 1.00 84.00 165 ILE A N 1
ATOM 1261 C CA . ILE A 1 165 ? -10.461 10.445 1.643 1.00 84.00 165 ILE A CA 1
ATOM 1262 C C . ILE A 1 165 ? -11.706 11.265 1.987 1.00 84.00 165 ILE A C 1
ATOM 1264 O O . ILE A 1 165 ? -12.060 11.351 3.163 1.00 84.00 165 ILE A O 1
ATOM 1268 N N . THR A 1 166 ? -12.420 11.787 0.984 1.00 84.75 166 THR A N 1
ATOM 1269 C CA . THR A 1 166 ? -13.663 12.540 1.215 1.00 84.75 166 THR A CA 1
ATOM 1270 C C . THR A 1 166 ? -14.743 11.675 1.863 1.00 84.75 166 THR A C 1
ATOM 1272 O O . THR A 1 166 ? -15.327 12.079 2.863 1.00 84.75 166 THR A O 1
ATOM 1275 N N . ILE A 1 167 ? -14.941 10.440 1.391 1.00 79.44 167 ILE A N 1
ATOM 1276 C CA . ILE A 1 167 ? -15.926 9.511 1.971 1.00 79.44 167 ILE A CA 1
ATOM 1277 C C . ILE A 1 167 ? -15.605 9.169 3.438 1.00 79.44 167 ILE A C 1
ATOM 1279 O O . ILE A 1 167 ? -16.511 9.108 4.276 1.00 79.44 167 ILE A O 1
ATOM 1283 N N . ILE A 1 168 ? -14.330 8.936 3.771 1.00 78.81 168 ILE A N 1
ATOM 1284 C CA . ILE A 1 168 ? -13.898 8.646 5.147 1.00 78.81 168 ILE A CA 1
ATOM 1285 C C . ILE A 1 168 ? -14.141 9.860 6.042 1.00 78.81 168 ILE A C 1
ATOM 1287 O O . ILE A 1 168 ? -14.656 9.693 7.150 1.00 78.81 168 ILE A O 1
ATOM 1291 N N . VAL A 1 169 ? -13.798 11.062 5.571 1.00 80.94 169 VAL A N 1
ATOM 1292 C CA . VAL A 1 169 ? -14.037 12.313 6.302 1.00 80.94 169 VAL A CA 1
ATOM 1293 C C . VAL A 1 169 ? -15.534 12.505 6.544 1.00 80.94 169 VAL A C 1
ATOM 1295 O O . VAL A 1 169 ? -15.934 12.709 7.689 1.00 80.94 169 VAL A O 1
ATOM 1298 N N . ASP A 1 170 ? -16.378 12.322 5.529 1.00 81.00 170 ASP A N 1
ATOM 1299 C CA . ASP A 1 170 ? -17.834 12.439 5.663 1.00 81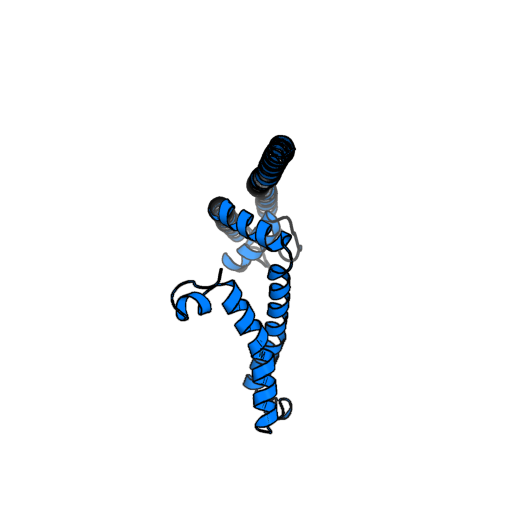.00 170 ASP A CA 1
ATOM 1300 C C . ASP A 1 170 ? -18.409 11.431 6.666 1.00 81.00 170 ASP A C 1
ATOM 1302 O O . ASP A 1 170 ? -19.269 11.767 7.487 1.00 81.00 170 ASP A O 1
ATOM 1306 N N . ASN A 1 171 ? -17.935 10.184 6.643 1.00 77.25 171 ASN A N 1
ATOM 1307 C CA . ASN A 1 171 ? -18.351 9.180 7.621 1.00 77.25 171 ASN A CA 1
ATOM 1308 C C . ASN A 1 171 ? -17.861 9.505 9.030 1.00 77.25 171 ASN A C 1
ATOM 1310 O O . ASN A 1 171 ? -18.605 9.301 9.991 1.00 77.25 171 ASN A O 1
ATOM 1314 N N . PHE A 1 172 ? -16.637 10.010 9.170 1.00 75.31 172 PHE A N 1
ATOM 1315 C CA . PHE A 1 172 ? -16.107 10.435 10.458 1.00 75.31 172 PHE A CA 1
ATOM 1316 C C . PHE A 1 172 ? -16.922 11.600 11.029 1.00 75.31 172 PHE A C 1
ATOM 1318 O O . PHE A 1 172 ? -17.295 11.557 12.201 1.00 75.31 172 PHE A O 1
ATOM 1325 N N . MET A 1 173 ? -17.286 12.581 10.200 1.00 76.81 173 MET A N 1
ATOM 1326 C CA . MET A 1 173 ? -18.155 13.694 10.593 1.00 76.81 173 MET A CA 1
ATOM 1327 C C . MET A 1 173 ? -19.554 13.215 10.989 1.00 76.81 173 MET A C 1
ATOM 1329 O O . MET A 1 173 ? -20.090 13.667 11.997 1.00 76.81 173 MET A O 1
ATOM 1333 N N . LYS A 1 174 ? -20.128 12.238 10.276 1.00 75.69 174 LYS A N 1
ATOM 1334 C CA . LYS A 1 174 ? -21.414 11.624 10.658 1.00 75.69 174 LYS A CA 1
ATOM 1335 C C . LYS A 1 174 ? -21.340 10.902 12.002 1.00 75.69 174 LYS A C 1
ATOM 1337 O O . LYS A 1 174 ? -22.270 11.004 12.799 1.00 75.69 174 LYS A O 1
ATOM 1342 N N . VAL A 1 175 ? -20.263 10.160 12.262 1.00 70.50 175 VAL A N 1
ATOM 1343 C CA . VAL A 1 175 ? -20.079 9.439 13.531 1.00 70.50 175 VAL A CA 1
ATOM 1344 C C . VAL A 1 175 ? -19.847 10.419 14.685 1.00 70.50 175 VAL A C 1
ATOM 1346 O O . VAL A 1 175 ? -20.490 10.276 15.724 1.00 70.50 175 VAL A O 1
ATOM 1349 N N . SER A 1 176 ? -18.995 11.427 14.498 1.00 67.81 176 SER A N 1
ATOM 1350 C CA . SER A 1 176 ? -18.682 12.439 15.517 1.00 67.81 176 SER A CA 1
ATOM 1351 C C . SER A 1 176 ? -19.869 13.366 15.800 1.00 67.81 176 SER A C 1
ATOM 1353 O O . SER A 1 176 ? -20.222 13.559 16.960 1.00 67.81 176 SER A O 1
ATOM 1355 N N . GLY A 1 177 ? -20.570 13.838 14.763 1.00 69.00 177 GLY A N 1
ATOM 1356 C CA . GLY A 1 177 ? -21.776 14.656 14.916 1.00 69.00 177 GLY A CA 1
ATOM 1357 C C . GLY A 1 177 ? -22.913 13.896 15.601 1.00 69.00 177 GLY A C 1
ATOM 1358 O O . GLY A 1 177 ? -23.571 14.431 16.486 1.00 69.00 177 GLY A O 1
ATOM 1359 N N . LYS A 1 178 ? -23.090 12.601 15.295 1.00 61.50 178 LYS A N 1
ATOM 1360 C CA . LYS A 1 178 ? -24.060 11.751 16.004 1.00 61.50 178 LYS A CA 1
ATOM 1361 C C . LYS A 1 178 ? -23.725 11.609 17.491 1.00 61.50 178 LYS A C 1
ATOM 1363 O O . LYS A 1 178 ? -24.638 11.527 18.309 1.00 61.50 178 LYS A O 1
ATOM 1368 N N . PHE A 1 179 ? -22.441 11.580 17.848 1.00 59.84 179 PHE A N 1
ATOM 1369 C CA . PHE A 1 179 ? -22.014 11.594 19.247 1.00 59.84 179 PHE A CA 1
ATOM 1370 C C . PHE A 1 179 ? -22.388 12.908 19.940 1.00 59.84 179 PHE A C 1
ATOM 1372 O O . PHE A 1 179 ? -22.885 12.869 21.064 1.00 59.84 179 PHE A O 1
ATOM 1379 N N . GLU A 1 180 ? -22.215 14.042 19.267 1.00 62.44 180 GLU A N 1
ATOM 1380 C CA . GLU A 1 180 ? -22.517 15.373 19.800 1.00 62.44 180 GLU A CA 1
ATOM 1381 C C . GLU A 1 180 ? -24.028 15.600 19.972 1.00 62.44 180 GLU A C 1
ATOM 1383 O O . GLU A 1 180 ? -24.470 16.007 21.045 1.00 62.44 180 GLU A O 1
ATOM 1388 N N . THR A 1 181 ? -24.850 15.207 18.992 1.00 61.69 181 THR A N 1
ATOM 1389 C CA . THR A 1 181 ? -26.319 15.298 19.096 1.00 61.69 181 THR A CA 1
ATOM 1390 C C . THR A 1 181 ? -26.875 14.407 20.209 1.00 61.69 181 THR A C 1
ATOM 1392 O O . THR A 1 181 ? -27.743 14.833 20.966 1.00 61.69 181 THR A O 1
ATOM 1395 N N . VAL A 1 182 ? -26.367 13.177 20.356 1.00 64.38 182 VAL A N 1
ATOM 1396 C CA . VAL A 1 182 ? -26.789 12.272 21.442 1.00 64.38 182 VAL A CA 1
ATOM 1397 C C . VAL A 1 182 ? -26.377 12.817 22.809 1.00 64.38 182 VAL A C 1
ATOM 1399 O O . VAL A 1 182 ? -27.132 12.670 23.767 1.00 64.38 182 VAL A O 1
ATOM 1402 N N . TRP A 1 183 ? -25.208 13.452 22.917 1.00 58.31 183 TRP A N 1
ATOM 1403 C CA . TRP A 1 183 ? -24.787 14.112 24.152 1.00 58.31 183 TRP A CA 1
ATOM 1404 C C . TRP A 1 183 ? -25.682 15.297 24.505 1.00 58.31 183 TRP A C 1
ATOM 1406 O O . TRP A 1 183 ? -26.112 15.370 25.652 1.00 58.31 183 TRP A O 1
ATOM 1416 N N . ILE A 1 184 ? -26.010 16.166 23.542 1.00 70.31 184 ILE A N 1
ATOM 1417 C CA . ILE A 1 184 ? -26.906 17.314 23.752 1.00 70.31 184 ILE A CA 1
ATOM 1418 C C . ILE A 1 184 ? -28.288 16.840 24.208 1.00 70.31 184 ILE A C 1
ATOM 1420 O O . ILE A 1 184 ? -28.729 17.241 25.279 1.00 70.31 184 ILE A O 1
ATOM 1424 N N . PHE A 1 185 ? -28.913 15.905 23.485 1.00 70.94 185 PHE A N 1
ATOM 1425 C CA . PHE A 1 185 ? -30.222 15.361 23.871 1.00 70.94 185 PHE A CA 1
ATOM 1426 C C . PHE A 1 185 ? -30.197 14.676 25.236 1.00 70.94 185 PHE A C 1
ATOM 1428 O O . PHE A 1 185 ? -31.150 14.773 26.003 1.00 70.94 185 PHE A O 1
ATOM 1435 N N . LYS A 1 186 ? -29.108 13.978 25.570 1.00 69.88 186 LYS A N 1
ATOM 1436 C CA . LYS A 1 186 ? -28.969 13.355 26.887 1.00 69.88 186 LYS A CA 1
ATOM 1437 C C . LYS A 1 186 ? -28.785 14.400 27.989 1.00 69.88 186 LYS A C 1
ATOM 1439 O O . LYS A 1 186 ? -29.279 14.181 29.090 1.00 69.88 186 LYS A O 1
ATOM 1444 N N . ASN A 1 187 ? -28.103 15.509 27.709 1.00 70.12 187 ASN A N 1
ATOM 1445 C CA . ASN A 1 187 ? -27.926 16.603 28.661 1.00 70.12 187 ASN A CA 1
ATOM 1446 C C .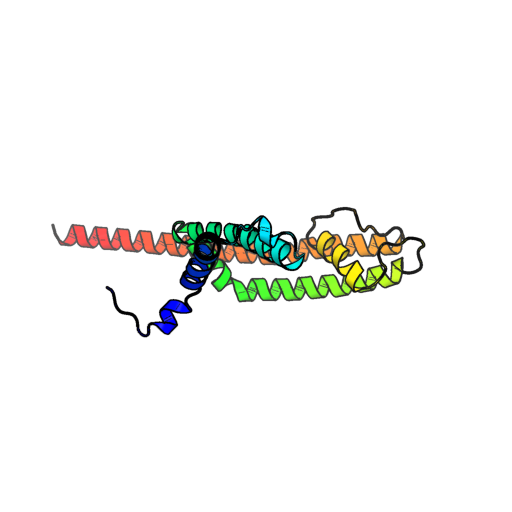 ASN A 1 187 ? -29.214 17.413 28.849 1.00 70.12 187 ASN A C 1
ATOM 1448 O O . ASN A 1 187 ? -29.534 17.753 29.981 1.00 70.12 187 ASN A O 1
ATOM 1452 N N . GLU A 1 188 ? -29.974 17.667 27.781 1.00 71.81 188 GLU A N 1
ATOM 1453 C CA . GLU A 1 188 ? -31.297 18.300 27.858 1.00 71.81 188 GLU A CA 1
ATOM 1454 C C . GLU A 1 188 ? -32.300 17.410 28.600 1.00 71.81 188 GLU A C 1
ATOM 1456 O O . GLU A 1 188 ? -32.948 17.873 29.533 1.00 71.81 188 GLU A O 1
ATOM 1461 N N . ALA A 1 189 ? -32.350 16.110 28.290 1.00 70.19 189 ALA A N 1
ATOM 1462 C CA . ALA A 1 189 ? -33.218 15.170 29.000 1.00 70.19 189 ALA A CA 1
ATOM 1463 C C . ALA A 1 189 ? -32.837 15.020 30.486 1.00 70.19 189 ALA A C 1
ATOM 1465 O O . ALA A 1 189 ? -33.710 14.864 31.336 1.00 70.19 189 ALA A O 1
ATOM 1466 N N . LEU A 1 190 ? -31.541 15.077 30.823 1.00 63.97 190 LEU A N 1
ATOM 1467 C CA . LEU A 1 190 ? -31.081 15.116 32.217 1.00 63.97 190 LEU A CA 1
ATOM 1468 C C . LEU A 1 190 ? -31.429 16.446 32.896 1.00 63.97 190 LEU A C 1
ATOM 1470 O O . LEU A 1 190 ? -31.782 16.439 34.073 1.00 63.97 190 LEU A O 1
ATOM 1474 N N . ALA A 1 191 ? -31.355 17.568 32.179 1.00 63.66 191 ALA A N 1
ATOM 1475 C CA . ALA A 1 191 ? -31.747 18.874 32.698 1.00 63.66 191 ALA A CA 1
ATOM 1476 C C . ALA A 1 191 ? -33.254 18.929 33.002 1.00 63.66 191 ALA A C 1
ATOM 1478 O O . ALA A 1 191 ? -33.626 19.372 34.088 1.00 63.66 191 ALA A O 1
ATOM 1479 N N . GLU A 1 192 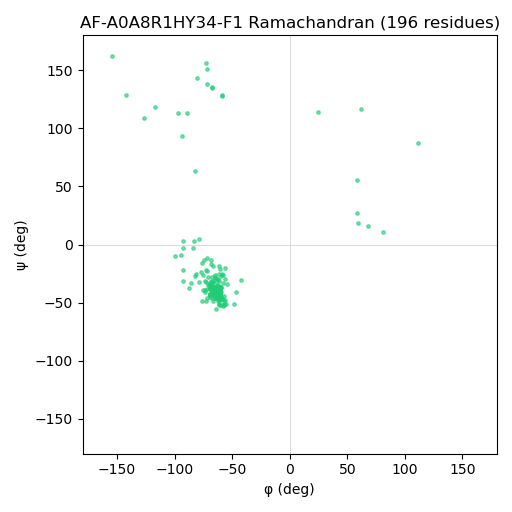? -34.107 18.397 32.121 1.00 67.62 192 GLU A N 1
ATOM 1480 C CA . GLU A 1 192 ? -35.547 18.248 32.379 1.00 67.62 192 GLU A CA 1
ATOM 1481 C C . GLU A 1 192 ? -35.830 17.312 33.562 1.00 67.62 192 GLU A C 1
ATOM 1483 O O . GLU A 1 192 ? -36.646 17.638 34.426 1.00 67.62 192 GLU A O 1
ATOM 1488 N N . TYR A 1 193 ? -35.119 16.183 33.669 1.00 61.22 193 TYR A N 1
ATOM 1489 C CA . TYR A 1 193 ? -35.283 15.257 34.796 1.00 61.22 193 TYR A CA 1
ATOM 1490 C C . TYR A 1 193 ? -34.900 15.884 36.144 1.00 61.22 193 TYR A C 1
ATOM 1492 O O . TYR A 1 193 ? -35.581 15.662 37.143 1.00 61.22 193 TYR A O 1
ATOM 1500 N N . VAL A 1 194 ? -33.823 16.674 36.193 1.00 62.22 194 VAL A N 1
ATOM 1501 C CA . VAL A 1 194 ? -33.395 17.378 37.415 1.00 62.22 194 VAL A CA 1
ATOM 1502 C C . VAL A 1 194 ? -34.370 18.500 37.785 1.00 62.22 194 VAL A C 1
ATOM 1504 O O . VAL A 1 194 ? -34.581 18.744 38.973 1.00 62.22 194 VAL A O 1
ATOM 1507 N N . PHE A 1 195 ? -34.987 19.156 36.799 1.00 57.22 195 PHE A N 1
ATOM 1508 C CA . PHE A 1 195 ? -35.988 20.199 37.033 1.00 57.22 195 PHE A CA 1
ATOM 1509 C C . PHE A 1 195 ? -37.332 19.629 37.511 1.00 57.22 195 PHE A C 1
ATOM 1511 O O . PHE A 1 195 ? -38.006 20.263 38.307 1.00 57.22 195 PHE A O 1
ATOM 1518 N N . CYS A 1 196 ? -37.704 18.419 37.083 1.00 53.94 196 CYS A N 1
ATOM 1519 C CA . CYS A 1 196 ? -38.954 17.764 37.487 1.00 53.94 196 CYS A CA 1
ATOM 1520 C C . CYS A 1 196 ? -38.915 17.172 38.917 1.00 53.94 196 CYS A C 1
ATOM 1522 O O . CYS A 1 196 ? -39.957 16.853 39.484 1.00 53.94 196 CYS A O 1
ATOM 1524 N N . ILE A 1 197 ? -37.724 17.014 39.507 1.00 57.25 197 ILE A N 1
ATOM 1525 C CA . ILE A 1 197 ? -37.527 16.451 40.860 1.00 57.25 197 ILE A CA 1
ATOM 1526 C C . ILE A 1 197 ? -37.431 17.548 41.950 1.00 57.25 197 ILE A C 1
ATOM 1528 O O . ILE A 1 197 ? -37.455 17.225 43.139 1.00 57.25 197 ILE A O 1
ATOM 1532 N N . LYS A 1 198 ? -37.341 18.834 41.582 1.00 43.12 198 LYS A N 1
ATOM 1533 C CA . LYS A 1 198 ? -37.353 19.980 42.513 1.00 43.12 198 LYS A CA 1
ATOM 1534 C C . LYS A 1 198 ? -38.696 20.695 42.508 1.00 43.12 198 LYS A C 1
ATOM 1536 O O . LYS A 1 198 ? -39.062 21.184 43.598 1.00 43.12 198 LYS A O 1
#